Protein AF-A0A7Y3HB06-F1 (afdb_monomer)

pLDDT: mean 74.94, std 19.09, range [31.69, 97.38]

Sequence (204 aa):
MKLKALLIFSLGMFAASAAYAGHNSHTPGYRSGDSWAHEYAQTALRQVRQNYNRGCGYHGQRWTDSYQAHYRWALRVDWRTSQAEIEKRESDLRRCRSGTGHYSDRHHDDRNRSRGHRGHGRSQPLARFSSDELARWYAETALAQVGQSNRYGCRLSSSSGRWSRSWRSHYRWALGQSRRQLMSEIRRRERIIEDCSSYAYRGY

Foldseek 3Di:
DDDDDDDDDDDDDPPPPPPPPPPPPPPVPPDPVLQLLLLLLLLQLVLLVLCVQLVLPDDDLSSDNASVSSSVVPVVDDSVVSVVSSVVSVVSSVVSDRPPPDDDDDDDDDPDDDDDDPPPPPSDGPVPDDLQRLLLSLLVLLLVLLVLCVVLVLPPDCVVVSSPNDSVSSSVVSSPDDPVVSVVSSVVSSVSSVVSSVVSVVPD

Mean predicted aligned error: 15.77 Å

Structure (mmCIF, N/CA/C/O backbone):
data_AF-A0A7Y3HB06-F1
#
_entry.id   AF-A0A7Y3HB06-F1
#
loop_
_atom_site.group_PDB
_atom_site.id
_atom_site.type_symbol
_atom_site.label_atom_id
_atom_site.label_alt_id
_atom_site.label_comp_id
_atom_site.label_asym_id
_atom_site.label_entity_id
_atom_site.label_seq_id
_atom_site.pdbx_PDB_ins_code
_atom_site.Cartn_x
_atom_site.Cartn_y
_atom_site.Cartn_z
_atom_site.occupancy
_atom_site.B_iso_or_equiv
_atom_site.auth_seq_id
_atom_site.auth_comp_id
_atom_site.auth_asym_id
_atom_site.auth_atom_id
_atom_site.pdbx_PDB_model_num
ATOM 1 N N . MET A 1 1 ? 43.782 -13.566 -82.297 1.00 52.06 1 MET A N 1
ATOM 2 C CA . MET A 1 1 ? 44.349 -12.980 -81.062 1.00 52.06 1 MET A CA 1
ATOM 3 C C . MET A 1 1 ? 44.243 -11.461 -81.121 1.00 52.06 1 MET A C 1
ATOM 5 O O . MET A 1 1 ? 44.899 -10.878 -81.971 1.00 52.06 1 MET A O 1
ATOM 9 N N . LYS A 1 2 ? 43.410 -10.849 -80.267 1.00 47.53 2 LYS A N 1
ATOM 10 C CA . LYS A 1 2 ? 43.515 -9.464 -79.756 1.00 47.53 2 LYS A CA 1
ATOM 11 C C . LYS A 1 2 ? 42.463 -9.294 -78.645 1.00 47.53 2 LYS A C 1
ATOM 13 O O . LYS A 1 2 ? 41.277 -9.192 -78.927 1.00 47.53 2 LYS A O 1
ATOM 18 N N . LEU A 1 3 ? 42.921 -9.343 -77.391 1.00 49.12 3 LEU A N 1
ATOM 19 C CA . LEU A 1 3 ? 42.196 -8.867 -76.207 1.00 49.12 3 LEU A CA 1
ATOM 20 C C . LEU A 1 3 ? 42.139 -7.329 -76.216 1.00 49.12 3 LEU A C 1
ATOM 22 O O . LEU A 1 3 ? 43.130 -6.710 -76.603 1.00 49.12 3 LEU A O 1
ATOM 26 N N . LYS A 1 4 ? 41.028 -6.760 -75.721 1.00 58.06 4 LYS A N 1
ATOM 27 C CA . LYS A 1 4 ? 40.858 -5.462 -75.014 1.00 58.06 4 LYS A CA 1
ATOM 28 C C . LYS A 1 4 ? 39.365 -5.368 -74.625 1.00 58.06 4 LYS A C 1
ATOM 30 O O . LYS A 1 4 ? 38.525 -5.348 -75.510 1.00 58.06 4 LYS A O 1
ATOM 35 N N . ALA A 1 5 ? 38.964 -5.673 -73.390 1.00 52.72 5 ALA A N 1
ATOM 36 C CA . ALA A 1 5 ? 39.018 -4.863 -72.162 1.00 52.72 5 A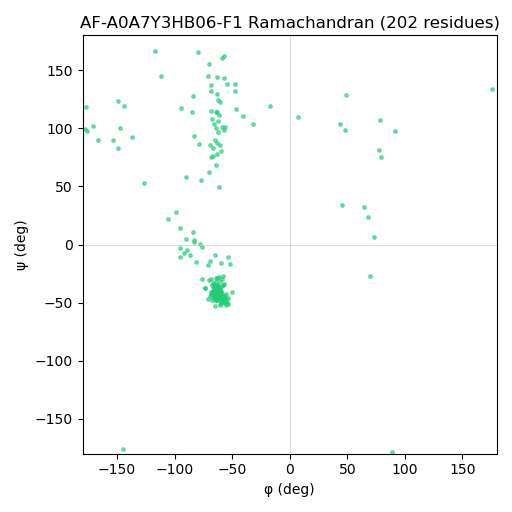LA A CA 1
ATOM 37 C C . ALA A 1 5 ? 37.904 -3.791 -72.058 1.00 52.72 5 ALA A C 1
ATOM 39 O O . ALA A 1 5 ? 37.971 -2.773 -72.732 1.00 52.72 5 ALA A O 1
ATOM 40 N N . LEU A 1 6 ? 36.946 -4.088 -71.159 1.00 55.50 6 LEU A N 1
ATOM 41 C CA . LEU A 1 6 ? 36.212 -3.240 -70.193 1.00 55.50 6 LEU A CA 1
ATOM 42 C C . LEU A 1 6 ? 35.561 -1.909 -70.617 1.00 55.50 6 LEU A C 1
ATOM 44 O O . LEU A 1 6 ? 36.250 -1.004 -71.063 1.00 55.50 6 LEU A O 1
ATOM 48 N N . LEU A 1 7 ? 34.267 -1.767 -70.268 1.00 52.16 7 LEU A N 1
ATOM 49 C CA . LEU A 1 7 ? 33.622 -0.623 -69.572 1.00 52.16 7 LEU A CA 1
ATOM 50 C C . LEU A 1 7 ? 32.135 -0.987 -69.320 1.00 52.16 7 LEU A C 1
ATOM 52 O O . LEU A 1 7 ? 31.366 -1.140 -70.260 1.00 52.16 7 LEU A O 1
ATOM 56 N N . ILE A 1 8 ? 31.763 -1.461 -68.125 1.00 55.31 8 ILE A N 1
ATOM 57 C CA . ILE A 1 8 ? 31.079 -0.708 -67.047 1.00 55.31 8 ILE A CA 1
ATOM 58 C C . ILE A 1 8 ? 29.939 0.187 -67.558 1.00 55.31 8 ILE A C 1
ATOM 60 O O . ILE A 1 8 ? 30.208 1.292 -68.003 1.00 55.31 8 ILE A O 1
ATOM 64 N N . PHE A 1 9 ? 28.685 -0.235 -67.361 1.00 51.38 9 PHE A N 1
ATOM 65 C CA . PHE A 1 9 ? 27.579 0.670 -67.022 1.00 51.38 9 PHE A CA 1
ATOM 66 C C . PHE A 1 9 ? 26.576 -0.051 -66.106 1.00 51.38 9 PHE A C 1
ATOM 68 O O . PHE A 1 9 ? 25.780 -0.882 -66.526 1.00 51.38 9 PHE A O 1
ATOM 75 N N . SER A 1 10 ? 26.718 0.259 -64.819 1.00 56.25 10 SER A N 1
ATOM 76 C CA . SER A 1 10 ? 25.641 0.630 -63.900 1.00 56.25 10 SER A CA 1
ATOM 77 C C . SER A 1 10 ? 24.383 -0.244 -63.872 1.00 56.25 10 SER A C 1
ATOM 79 O O . SER A 1 10 ? 23.429 -0.036 -64.616 1.00 56.25 10 SER A O 1
ATOM 81 N N . LEU A 1 11 ? 24.348 -1.135 -62.878 1.00 58.28 11 LEU A N 1
ATOM 82 C CA . LEU A 1 11 ? 23.124 -1.639 -62.261 1.00 58.28 11 LEU A CA 1
ATOM 83 C C . LEU A 1 11 ? 22.179 -0.469 -61.942 1.00 58.28 11 LEU A C 1
ATOM 85 O O . LEU A 1 11 ? 22.501 0.397 -61.127 1.00 58.28 11 LEU A O 1
ATOM 89 N N . GLY A 1 12 ? 21.011 -0.457 -62.582 1.00 46.56 12 GLY A N 1
ATOM 90 C CA . GLY A 1 12 ? 19.903 0.408 -62.203 1.00 46.56 12 GLY A CA 1
ATOM 91 C C . GLY A 1 12 ? 19.453 0.077 -60.782 1.00 46.56 12 GLY A C 1
ATOM 92 O O . GLY A 1 12 ? 18.908 -0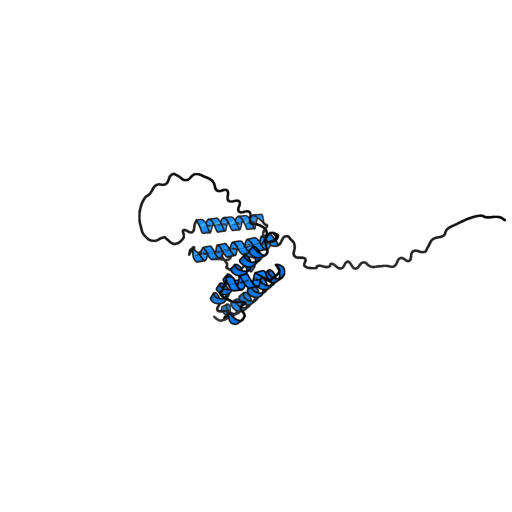.995 -60.525 1.00 46.56 12 GLY A O 1
ATOM 93 N N . MET A 1 13 ? 19.699 1.004 -59.856 1.00 58.81 13 MET A N 1
ATOM 94 C CA . MET A 1 13 ? 19.063 1.026 -58.544 1.00 58.81 13 MET A CA 1
ATOM 95 C C . MET A 1 13 ? 17.554 1.194 -58.738 1.00 58.81 13 MET A C 1
ATOM 97 O O . MET A 1 13 ? 17.070 2.284 -59.039 1.00 58.81 13 MET A O 1
ATOM 101 N N . PHE A 1 14 ? 16.799 0.120 -58.522 1.00 56.50 14 PHE A N 1
ATOM 102 C CA . PHE A 1 14 ? 15.392 0.239 -58.170 1.00 56.50 14 PHE A CA 1
ATOM 103 C C . PHE A 1 14 ? 15.317 0.899 -56.790 1.00 56.50 14 PHE A C 1
ATOM 105 O O . PHE A 1 14 ? 15.579 0.266 -55.768 1.00 56.50 14 PHE A O 1
ATOM 112 N N . ALA A 1 15 ? 14.974 2.186 -56.755 1.00 57.41 15 ALA A N 1
ATOM 113 C CA . ALA A 1 15 ? 14.532 2.845 -55.538 1.00 57.41 15 ALA A CA 1
ATOM 114 C C . ALA A 1 15 ? 13.149 2.285 -55.171 1.00 57.41 15 ALA A C 1
ATOM 116 O O . ALA A 1 15 ? 12.116 2.828 -55.554 1.00 57.41 15 ALA A O 1
ATOM 117 N N . ALA A 1 16 ? 13.125 1.162 -54.454 1.00 54.94 16 ALA A N 1
ATOM 118 C CA . ALA A 1 16 ? 11.929 0.737 -53.750 1.00 54.94 16 ALA A CA 1
ATOM 119 C C . ALA A 1 16 ? 11.674 1.743 -52.623 1.00 54.94 16 ALA A C 1
ATOM 121 O O . ALA A 1 16 ? 12.409 1.810 -51.636 1.00 54.94 16 ALA A O 1
ATOM 122 N N . SER A 1 17 ? 10.638 2.557 -52.801 1.00 54.28 17 SER A N 1
ATOM 123 C CA . SER A 1 17 ? 10.081 3.431 -51.780 1.00 54.28 17 SER A CA 1
ATOM 124 C C . SER A 1 17 ? 9.531 2.590 -50.627 1.00 54.28 17 SER A C 1
ATOM 126 O O . SER A 1 17 ? 8.353 2.248 -50.595 1.00 54.28 17 SER A O 1
ATOM 128 N N . ALA A 1 18 ? 10.374 2.259 -49.654 1.00 54.88 18 ALA A N 1
ATOM 129 C CA . ALA A 1 18 ? 9.898 1.886 -48.334 1.00 54.88 18 ALA A CA 1
ATOM 130 C C . ALA A 1 18 ? 9.657 3.184 -47.561 1.00 54.88 18 ALA A C 1
ATOM 132 O O . ALA A 1 18 ? 10.568 3.751 -46.957 1.00 54.88 18 ALA A O 1
ATOM 133 N N . ALA A 1 19 ? 8.418 3.674 -47.603 1.00 52.44 19 ALA A N 1
ATOM 134 C CA . ALA A 1 19 ? 7.931 4.573 -46.574 1.00 52.44 19 ALA A CA 1
ATOM 135 C C . ALA A 1 19 ? 8.101 3.843 -45.235 1.00 52.44 19 ALA A C 1
ATOM 137 O O . ALA A 1 19 ? 7.327 2.945 -44.900 1.00 52.44 19 ALA A O 1
ATOM 138 N N . TYR A 1 20 ? 9.150 4.187 -44.489 1.00 51.75 20 TYR A N 1
ATOM 139 C CA . TYR A 1 20 ? 9.256 3.825 -43.086 1.00 51.75 20 TYR A CA 1
ATOM 140 C C . TYR A 1 20 ? 8.125 4.568 -42.376 1.00 51.75 20 TYR A C 1
ATOM 142 O O . TYR A 1 20 ? 8.267 5.712 -41.946 1.00 51.75 20 TYR A O 1
ATOM 150 N N . ALA A 1 21 ? 6.964 3.920 -42.290 1.00 51.91 21 ALA A N 1
ATOM 151 C CA . ALA A 1 21 ? 5.999 4.213 -41.257 1.00 51.91 21 ALA A CA 1
ATOM 152 C C . ALA A 1 21 ? 6.743 4.012 -39.936 1.00 51.91 21 ALA A C 1
ATOM 154 O O . ALA A 1 21 ? 6.956 2.886 -39.481 1.00 51.91 21 ALA A O 1
ATOM 155 N N . GLY A 1 22 ? 7.215 5.119 -39.363 1.00 42.31 22 GLY A N 1
ATOM 156 C CA . GLY A 1 22 ? 7.675 5.183 -37.991 1.00 42.31 22 GLY A CA 1
ATOM 157 C C . GLY A 1 22 ? 6.499 4.818 -37.104 1.00 42.31 22 GLY A C 1
ATOM 158 O O . GLY A 1 22 ? 5.752 5.681 -36.649 1.00 42.31 22 GLY A O 1
ATOM 159 N N . HIS A 1 23 ? 6.306 3.520 -36.890 1.00 42.72 23 HIS A N 1
ATOM 160 C CA . HIS A 1 23 ? 5.491 3.025 -35.807 1.00 42.72 23 HIS A CA 1
ATOM 161 C C . HIS A 1 23 ? 6.126 3.567 -34.532 1.00 42.72 23 HIS A C 1
ATOM 163 O O . HIS A 1 23 ? 7.134 3.057 -34.049 1.00 42.72 23 HIS A O 1
ATOM 169 N N . ASN A 1 24 ? 5.522 4.626 -33.993 1.00 46.28 24 ASN A N 1
ATOM 170 C CA . ASN A 1 24 ? 5.612 4.965 -32.587 1.00 46.28 24 ASN A CA 1
ATOM 171 C C . ASN A 1 24 ? 5.041 3.771 -31.820 1.00 46.28 24 ASN A C 1
ATOM 173 O O . ASN A 1 24 ? 3.883 3.759 -31.405 1.00 46.28 24 ASN A O 1
ATOM 177 N N . SER A 1 25 ? 5.857 2.737 -31.646 1.00 45.75 25 SER A N 1
ATOM 178 C CA . SER A 1 25 ? 5.656 1.708 -30.649 1.00 45.75 25 SER A CA 1
ATOM 179 C C . SER A 1 25 ? 5.838 2.368 -29.286 1.00 45.75 25 SER A C 1
ATOM 181 O O . SER A 1 25 ? 6.849 2.199 -28.610 1.00 45.75 25 SER A O 1
ATOM 183 N N . HIS A 1 26 ? 4.817 3.122 -28.870 1.00 42.28 26 HIS A N 1
ATOM 184 C CA . HIS A 1 26 ? 4.470 3.314 -27.472 1.00 42.28 26 HIS A CA 1
ATOM 185 C C . HIS A 1 26 ? 4.052 1.947 -26.920 1.00 42.28 26 HIS A C 1
ATOM 187 O O . HIS A 1 26 ? 2.898 1.692 -26.591 1.00 42.28 26 HIS A O 1
ATOM 193 N N . THR A 1 27 ? 5.005 1.025 -26.815 1.00 45.88 27 THR A N 1
ATOM 194 C CA . THR A 1 27 ? 4.929 0.030 -25.758 1.00 45.88 27 THR A CA 1
ATOM 195 C C . THR A 1 27 ? 5.004 0.827 -24.457 1.00 45.88 27 THR A C 1
ATOM 197 O O . THR A 1 27 ? 5.978 1.571 -24.296 1.00 45.88 27 THR A O 1
ATOM 200 N N . PRO A 1 28 ? 4.042 0.722 -23.522 1.00 48.06 28 PRO A N 1
ATOM 201 C CA . PRO A 1 28 ? 4.205 1.250 -22.176 1.00 48.06 28 PRO A CA 1
ATOM 202 C C . PRO A 1 28 ? 5.267 0.394 -21.476 1.00 48.06 28 PRO A C 1
ATOM 204 O O . PRO A 1 28 ? 4.979 -0.503 -20.684 1.00 48.06 28 PRO A O 1
ATOM 207 N N . GLY A 1 29 ? 6.528 0.615 -21.841 1.00 41.91 29 GLY A N 1
ATOM 208 C CA . GLY A 1 29 ? 7.663 0.153 -21.078 1.00 41.91 29 GLY A CA 1
ATOM 209 C C . GLY A 1 29 ? 7.576 0.872 -19.747 1.00 41.91 29 GLY A C 1
ATOM 210 O O . GLY A 1 29 ? 7.664 2.097 -19.707 1.00 41.91 29 GLY A O 1
ATOM 211 N N . TYR A 1 30 ? 7.340 0.118 -18.674 1.00 46.50 30 TYR A N 1
ATOM 212 C CA . TYR A 1 30 ? 7.528 0.583 -17.304 1.00 46.50 30 TYR A CA 1
ATOM 213 C C . TYR A 1 30 ? 8.822 1.403 -17.261 1.00 46.50 30 TYR A C 1
ATOM 215 O O . TYR A 1 30 ? 9.906 0.842 -17.449 1.00 46.50 30 TYR A O 1
ATOM 223 N N . ARG A 1 31 ? 8.721 2.726 -17.078 1.00 55.88 31 ARG A N 1
ATOM 224 C CA . ARG A 1 31 ? 9.904 3.565 -16.911 1.00 55.88 31 ARG A CA 1
ATOM 225 C C . ARG A 1 31 ? 10.594 3.033 -15.664 1.00 55.88 31 ARG A C 1
ATOM 227 O O . ARG A 1 31 ? 10.010 2.982 -14.587 1.00 55.88 31 ARG A O 1
ATOM 234 N N . SER A 1 32 ? 11.853 2.637 -15.795 1.00 55.94 32 SER A N 1
ATOM 235 C CA . SER A 1 32 ? 12.706 2.215 -14.677 1.00 55.94 32 SER A CA 1
ATOM 236 C C . SER A 1 32 ? 12.783 3.257 -13.542 1.00 55.94 32 SER A C 1
ATOM 238 O O . SER A 1 32 ? 13.233 2.935 -12.447 1.00 55.94 32 SER A O 1
ATOM 240 N N . GLY A 1 33 ? 12.279 4.475 -13.775 1.00 53.91 33 GLY A N 1
ATOM 241 C CA . GLY A 1 33 ? 12.043 5.523 -12.788 1.00 53.91 33 GLY A CA 1
ATOM 242 C C . GLY A 1 33 ? 10.819 5.353 -11.876 1.00 53.91 33 GLY A C 1
ATOM 243 O O . GLY A 1 33 ? 10.668 6.180 -10.993 1.00 53.91 33 GLY A O 1
ATOM 244 N N . ASP A 1 34 ? 9.976 4.323 -11.997 1.00 68.94 34 ASP A N 1
ATOM 245 C CA . ASP A 1 34 ? 8.772 4.200 -11.144 1.00 68.94 34 ASP A CA 1
ATOM 246 C C . ASP A 1 34 ? 9.032 3.502 -9.792 1.00 68.94 34 ASP A C 1
ATOM 248 O O . ASP A 1 34 ? 8.163 3.478 -8.913 1.00 68.94 34 ASP A O 1
ATOM 252 N N . SER A 1 35 ? 10.223 2.922 -9.581 1.00 77.25 35 SER A N 1
ATOM 253 C CA . SER A 1 35 ? 10.490 2.111 -8.382 1.00 77.25 35 SER A CA 1
ATOM 254 C C . SER A 1 35 ? 10.471 2.922 -7.086 1.00 77.25 35 SER A C 1
ATOM 256 O O . SER A 1 35 ? 10.037 2.408 -6.058 1.00 77.25 35 SER A O 1
ATOM 258 N N . TRP A 1 36 ? 10.928 4.177 -7.116 1.00 84.50 36 TRP A N 1
ATOM 259 C CA . TRP A 1 36 ? 10.970 5.019 -5.918 1.00 84.50 36 TRP A CA 1
ATOM 260 C C . TRP A 1 36 ? 9.583 5.551 -5.536 1.00 84.50 36 TRP A C 1
ATOM 262 O O . TRP A 1 36 ? 9.300 5.718 -4.354 1.00 84.50 36 TRP A O 1
ATOM 272 N N . ALA A 1 37 ? 8.684 5.757 -6.504 1.00 88.06 37 ALA A N 1
ATOM 273 C CA . ALA A 1 37 ? 7.303 6.138 -6.219 1.00 88.06 37 ALA A 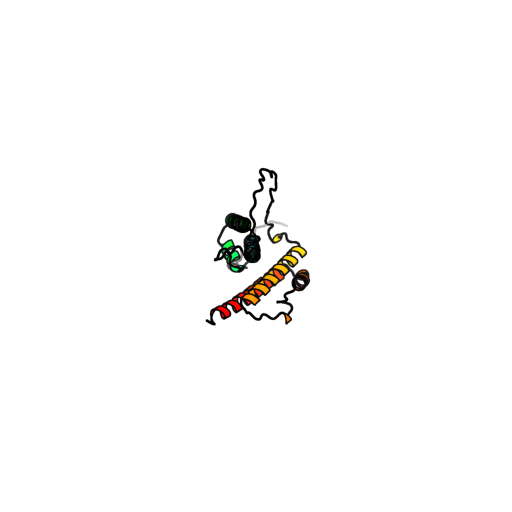CA 1
ATOM 274 C C . ALA A 1 37 ? 6.560 4.994 -5.518 1.00 88.06 37 ALA A C 1
ATOM 276 O O . ALA A 1 37 ? 5.825 5.210 -4.550 1.00 88.06 37 ALA A O 1
ATOM 277 N N . HIS A 1 38 ? 6.809 3.756 -5.958 1.00 80.81 38 HIS A N 1
ATOM 278 C CA . HIS A 1 38 ? 6.305 2.571 -5.271 1.00 80.81 38 HIS A CA 1
ATOM 279 C C . HIS A 1 38 ? 6.840 2.478 -3.837 1.00 80.81 38 HIS A C 1
ATOM 281 O O . HIS A 1 38 ? 6.074 2.194 -2.916 1.00 80.81 38 HIS A O 1
ATOM 287 N N . GLU A 1 39 ? 8.130 2.742 -3.646 1.00 80.62 39 GLU A N 1
ATOM 288 C CA . GLU A 1 39 ? 8.786 2.735 -2.339 1.00 80.62 39 GLU A CA 1
ATOM 289 C C . GLU A 1 39 ? 8.245 3.818 -1.396 1.00 80.62 39 GLU A C 1
ATOM 291 O O . GLU A 1 39 ? 7.954 3.531 -0.228 1.00 80.62 39 GLU A O 1
ATOM 296 N N . TYR A 1 40 ? 8.041 5.040 -1.898 1.00 91.06 40 TYR A N 1
ATOM 297 C CA . TYR A 1 40 ? 7.376 6.101 -1.147 1.00 91.06 40 TYR A CA 1
ATOM 298 C C . TYR A 1 40 ? 6.001 5.636 -0.677 1.00 91.06 40 TYR A C 1
ATOM 300 O O . TYR A 1 40 ? 5.709 5.679 0.517 1.00 91.06 40 TYR A O 1
ATOM 308 N N . ALA A 1 41 ? 5.178 5.127 -1.596 1.00 87.62 41 ALA A N 1
ATOM 309 C CA . ALA A 1 41 ? 3.811 4.740 -1.283 1.00 87.62 41 ALA A CA 1
ATOM 310 C C . ALA A 1 41 ? 3.738 3.624 -0.234 1.00 87.62 41 ALA A C 1
ATOM 312 O O . ALA A 1 41 ? 2.906 3.661 0.673 1.00 87.62 41 ALA A O 1
ATOM 313 N N . GLN A 1 42 ? 4.666 2.667 -0.289 1.00 79.75 42 GLN A N 1
ATOM 314 C CA . GLN A 1 42 ? 4.792 1.628 0.732 1.00 79.75 42 GLN A CA 1
ATOM 315 C C . GLN A 1 42 ? 5.197 2.207 2.089 1.00 79.75 42 GLN A C 1
ATOM 317 O O . GLN A 1 42 ? 4.628 1.841 3.120 1.00 79.75 42 GLN A O 1
ATOM 322 N N . THR A 1 43 ? 6.180 3.105 2.099 1.00 88.19 43 THR A N 1
ATOM 323 C CA . THR A 1 43 ? 6.670 3.747 3.322 1.00 88.19 43 THR A CA 1
ATOM 324 C C . THR A 1 43 ? 5.577 4.583 3.974 1.00 88.19 43 THR A C 1
ATOM 326 O O . THR A 1 43 ? 5.318 4.430 5.169 1.00 88.19 43 THR A O 1
ATOM 329 N N . ALA A 1 44 ? 4.855 5.368 3.175 1.00 95.00 44 ALA A N 1
ATOM 330 C CA . ALA A 1 44 ? 3.726 6.159 3.624 1.00 95.00 44 ALA A CA 1
ATOM 331 C C . ALA A 1 44 ? 2.646 5.278 4.270 1.00 95.00 44 ALA A C 1
ATOM 333 O O . ALA A 1 44 ? 2.209 5.596 5.377 1.00 95.00 44 ALA A O 1
ATOM 334 N N . LEU A 1 45 ? 2.292 4.132 3.671 1.00 86.50 45 LEU A N 1
ATOM 335 C CA . LEU A 1 45 ? 1.349 3.181 4.273 1.00 86.50 45 LEU A CA 1
ATOM 336 C C . LEU A 1 45 ? 1.838 2.586 5.595 1.00 86.50 45 LEU A C 1
ATOM 338 O O . LEU A 1 45 ? 1.047 2.464 6.531 1.00 86.50 45 LEU A O 1
ATOM 342 N N . ARG A 1 46 ? 3.120 2.209 5.705 1.00 83.88 46 ARG A N 1
ATOM 343 C CA . ARG A 1 46 ? 3.680 1.731 6.983 1.00 83.88 46 ARG A CA 1
ATOM 344 C C . ARG A 1 46 ? 3.549 2.805 8.062 1.00 83.88 46 ARG A C 1
ATOM 346 O O . ARG A 1 46 ? 3.133 2.500 9.176 1.00 83.88 46 ARG A O 1
ATOM 353 N N . GLN A 1 47 ? 3.829 4.057 7.715 1.00 93.75 47 GLN A N 1
ATOM 354 C CA . GLN A 1 47 ? 3.689 5.197 8.619 1.00 93.75 47 GLN A CA 1
ATOM 355 C C . GLN A 1 47 ? 2.222 5.471 8.991 1.00 93.75 47 GLN A C 1
ATOM 357 O O . GLN A 1 47 ? 1.936 5.754 10.151 1.00 93.75 47 GLN A O 1
ATOM 362 N N . VAL A 1 48 ? 1.267 5.293 8.069 1.00 90.38 48 VAL A N 1
ATOM 363 C CA . VAL A 1 48 ? -0.172 5.359 8.391 1.00 90.38 48 VAL A CA 1
ATOM 364 C C . VAL A 1 48 ? -0.577 4.281 9.398 1.00 90.38 48 VAL A C 1
ATOM 366 O O . VAL A 1 48 ? -1.298 4.573 10.350 1.00 90.38 48 VAL A O 1
ATOM 369 N N . ARG A 1 49 ? -0.068 3.049 9.265 1.00 81.56 49 ARG A N 1
ATOM 370 C CA . ARG A 1 49 ? -0.314 1.997 10.268 1.00 81.56 49 ARG A CA 1
ATOM 371 C C . ARG A 1 49 ? 0.268 2.363 11.630 1.00 81.56 49 ARG A C 1
ATOM 373 O O . ARG A 1 49 ? -0.399 2.153 12.633 1.00 81.56 49 ARG A O 1
ATOM 380 N N . GLN A 1 50 ? 1.476 2.928 11.677 1.00 85.00 50 GLN A N 1
ATOM 381 C CA . GLN A 1 50 ? 2.058 3.406 12.936 1.00 85.00 50 GLN A CA 1
ATOM 382 C C . GLN A 1 50 ? 1.202 4.505 13.574 1.00 85.00 50 GLN A C 1
ATOM 384 O O . GLN A 1 50 ? 0.955 4.447 14.774 1.00 85.00 50 GLN A O 1
ATOM 389 N N . ASN A 1 51 ? 0.710 5.454 12.773 1.00 89.25 51 ASN A N 1
ATOM 390 C CA . ASN A 1 51 ? -0.200 6.510 13.214 1.00 89.25 51 ASN A CA 1
ATOM 391 C C . ASN A 1 51 ? -1.461 5.930 13.881 1.00 89.25 51 ASN A C 1
ATOM 393 O O . ASN A 1 51 ? -1.807 6.349 14.983 1.00 89.25 51 ASN A O 1
ATOM 397 N N . TYR A 1 52 ? -2.092 4.920 13.271 1.00 81.69 52 TYR A N 1
ATOM 398 C CA . TYR A 1 52 ? -3.247 4.240 13.869 1.00 81.69 52 TYR A CA 1
ATOM 399 C C . TYR A 1 52 ? -2.883 3.434 15.120 1.00 81.69 52 TYR A C 1
ATOM 401 O O . TYR A 1 52 ? -3.532 3.584 16.148 1.00 81.69 52 TYR A O 1
ATOM 409 N N . ASN A 1 53 ? -1.825 2.621 15.062 1.00 77.75 53 ASN A N 1
ATOM 410 C CA . ASN A 1 53 ? -1.429 1.742 16.167 1.00 77.75 53 ASN A CA 1
ATOM 411 C C . ASN A 1 53 ? -1.010 2.517 17.422 1.00 77.75 53 ASN A C 1
ATOM 413 O O . ASN A 1 53 ? -1.192 2.031 18.532 1.00 77.75 53 ASN A O 1
ATOM 417 N N . ARG A 1 54 ? -0.423 3.705 17.250 1.00 84.31 54 ARG A N 1
ATOM 418 C CA . ARG A 1 54 ? -0.006 4.579 18.354 1.00 84.31 54 ARG A CA 1
ATOM 419 C C . ARG A 1 54 ? -1.103 5.546 18.803 1.00 84.31 54 ARG A C 1
ATOM 421 O O . ARG A 1 54 ? -0.877 6.274 19.763 1.00 84.31 54 ARG A O 1
ATOM 428 N N . GLY A 1 55 ? -2.252 5.575 18.120 1.00 83.62 55 GLY A N 1
ATOM 429 C CA . GLY A 1 55 ? -3.336 6.510 18.417 1.00 83.62 55 GLY A CA 1
ATOM 430 C C . GLY A 1 55 ? -2.956 7.976 18.184 1.00 83.62 55 GLY A C 1
ATOM 431 O O . GLY A 1 55 ? -3.436 8.845 18.900 1.00 83.62 55 GLY A O 1
ATOM 432 N N . CYS A 1 56 ? -2.092 8.271 17.206 1.00 88.94 56 CYS A N 1
ATOM 433 C CA . CYS A 1 56 ? -1.562 9.628 17.013 1.00 88.94 56 CYS A CA 1
ATOM 434 C C . CYS A 1 56 ? -2.594 10.633 16.475 1.00 88.94 56 CYS A C 1
ATOM 436 O O . CYS A 1 56 ? -2.360 11.837 16.534 1.00 88.94 56 CYS A O 1
ATOM 438 N N . GLY A 1 57 ? -3.709 10.160 15.907 1.00 88.44 57 GLY A N 1
ATOM 439 C CA . GLY A 1 57 ? -4.797 11.013 15.416 1.00 88.44 57 GLY A CA 1
ATOM 440 C C . GLY A 1 57 ? -4.504 11.782 14.120 1.00 88.44 57 GLY A C 1
ATOM 441 O O . GLY A 1 57 ? -5.332 12.594 13.698 1.00 88.44 57 GLY A O 1
ATOM 442 N N . TYR A 1 58 ? -3.372 11.541 13.446 1.00 93.25 58 TYR A N 1
ATOM 443 C CA . TYR A 1 58 ? -3.093 12.192 12.167 1.00 93.25 58 TYR A CA 1
ATOM 444 C C . TYR A 1 58 ? -4.043 11.687 11.072 1.00 93.25 58 TYR A C 1
ATOM 446 O O . TYR A 1 58 ? -4.310 10.490 10.956 1.00 93.25 58 TYR A O 1
ATOM 454 N N . HIS A 1 59 ? -4.551 12.608 10.256 1.00 90.75 59 HIS A N 1
ATOM 455 C CA . HIS A 1 59 ? -5.570 12.347 9.239 1.00 90.75 59 HIS A CA 1
ATOM 456 C C . HIS A 1 59 ? -5.349 13.219 7.987 1.00 90.75 59 HIS A C 1
ATOM 458 O O . HIS A 1 59 ? -4.346 13.927 7.868 1.00 90.75 59 HIS A O 1
ATOM 464 N N . GLY A 1 60 ? -6.265 13.136 7.018 1.00 91.50 60 GLY A N 1
ATOM 465 C CA . GLY A 1 60 ? -6.207 13.872 5.750 1.00 91.50 60 GLY A CA 1
ATOM 466 C C . GLY A 1 60 ? -5.444 13.142 4.641 1.00 91.50 60 GLY A C 1
ATOM 467 O O . GLY A 1 60 ? -4.960 12.026 4.827 1.00 91.50 60 GLY A O 1
ATOM 468 N N . GLN A 1 61 ? -5.324 13.779 3.468 1.00 90.56 61 GLN A N 1
ATOM 469 C CA . GLN A 1 61 ? -4.739 13.162 2.264 1.00 90.56 61 GLN A CA 1
ATOM 470 C C . GLN A 1 61 ? -3.309 12.660 2.493 1.00 90.56 61 GLN A C 1
ATOM 472 O O . GLN A 1 61 ? -2.926 11.615 1.979 1.00 90.56 61 GLN A O 1
ATOM 477 N N . ARG A 1 62 ? -2.546 13.364 3.332 1.00 94.81 62 ARG A N 1
ATOM 478 C CA . ARG A 1 62 ? -1.213 12.949 3.760 1.00 94.81 62 ARG A CA 1
ATOM 479 C C . ARG A 1 62 ? -1.251 11.612 4.505 1.00 94.81 62 ARG A C 1
ATOM 481 O O . ARG A 1 62 ? -0.398 10.774 4.271 1.00 94.81 62 ARG A O 1
ATOM 488 N N . TRP A 1 63 ? -2.231 11.356 5.368 1.00 95.44 63 TRP A N 1
ATOM 489 C CA . TRP A 1 63 ? -2.313 10.149 6.209 1.00 95.44 63 TRP A CA 1
ATOM 490 C C . TRP A 1 63 ? -3.360 9.129 5.738 1.00 95.44 63 TRP A C 1
ATOM 492 O O . TRP A 1 63 ? -3.792 8.287 6.519 1.00 95.44 63 TRP A O 1
ATOM 502 N N . THR A 1 64 ? -3.743 9.172 4.459 1.00 89.19 64 THR A N 1
ATOM 503 C CA . THR A 1 64 ? -4.659 8.189 3.856 1.00 89.19 64 THR A CA 1
ATOM 504 C C . THR A 1 64 ? -4.071 6.775 3.854 1.00 89.19 64 THR A C 1
ATOM 506 O O . THR A 1 64 ? -2.876 6.593 3.629 1.00 89.19 64 THR A O 1
ATOM 509 N N . ASP A 1 65 ? -4.896 5.747 4.041 1.00 81.12 65 ASP A N 1
ATOM 510 C CA . ASP A 1 65 ? -4.491 4.342 3.910 1.00 81.12 65 ASP A CA 1
ATOM 511 C C . ASP A 1 65 ? -4.530 3.825 2.457 1.00 81.12 65 ASP A C 1
ATOM 513 O O . ASP A 1 65 ? -4.352 2.632 2.213 1.00 81.12 65 ASP A O 1
ATOM 517 N N . SER A 1 66 ? -4.696 4.721 1.477 1.00 81.81 66 SER A N 1
ATOM 518 C CA . SER A 1 66 ? -4.661 4.394 0.051 1.00 81.81 66 SER A CA 1
ATOM 519 C C . SER A 1 66 ? -3.237 4.381 -0.510 1.00 81.81 66 SER A C 1
ATOM 521 O O . SER A 1 66 ? -2.584 5.419 -0.640 1.00 81.81 66 SER A O 1
ATOM 523 N N . TYR A 1 67 ? -2.774 3.198 -0.928 1.00 82.25 67 TYR A N 1
ATOM 524 C CA . TYR A 1 67 ? -1.518 3.040 -1.667 1.00 82.25 67 TYR A CA 1
ATOM 525 C C . TYR A 1 67 ? -1.478 3.920 -2.918 1.00 82.25 67 TYR A C 1
ATOM 527 O O . TYR A 1 67 ? -0.523 4.662 -3.146 1.00 82.25 67 TYR A O 1
ATOM 535 N N . GLN A 1 68 ? -2.544 3.845 -3.719 1.00 78.62 68 GLN A N 1
ATOM 536 C CA . GLN A 1 68 ? -2.645 4.515 -5.008 1.00 78.62 68 GLN A CA 1
ATOM 537 C C . GLN A 1 68 ? -2.604 6.037 -4.853 1.00 78.62 68 GLN A C 1
ATOM 539 O O . GLN A 1 68 ? -2.027 6.716 -5.703 1.00 78.62 68 GLN A O 1
ATOM 544 N N . ALA A 1 69 ? -3.174 6.581 -3.772 1.00 81.25 69 ALA A N 1
ATOM 545 C CA . ALA A 1 69 ? -3.088 8.006 -3.469 1.00 81.25 69 ALA A CA 1
ATOM 546 C C . ALA A 1 69 ? -1.634 8.438 -3.227 1.00 81.25 69 ALA A C 1
ATOM 548 O O . ALA A 1 69 ? -1.174 9.398 -3.848 1.00 81.25 69 ALA A O 1
ATOM 549 N N . HIS A 1 70 ? -0.890 7.689 -2.407 1.00 93.00 70 HIS A N 1
ATOM 550 C CA . HIS A 1 70 ? 0.532 7.956 -2.166 1.00 93.00 70 HIS A CA 1
ATOM 551 C C . HIS A 1 70 ? 1.378 7.773 -3.422 1.00 93.00 70 HIS A C 1
ATOM 553 O O . H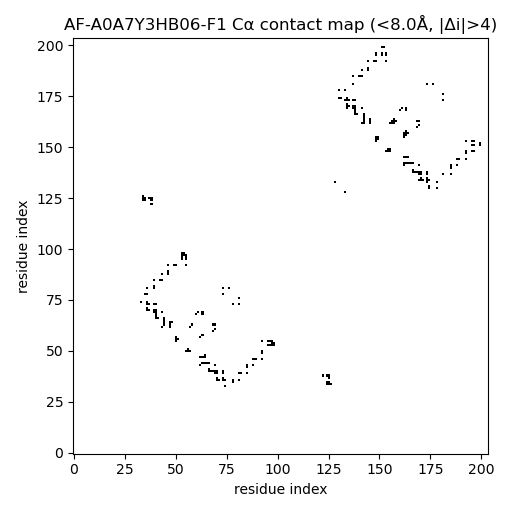IS A 1 70 ? 2.249 8.588 -3.704 1.00 93.00 70 HIS A O 1
ATOM 559 N N . TYR A 1 71 ? 1.100 6.734 -4.207 1.00 85.56 71 TYR A N 1
ATOM 560 C CA . TYR A 1 71 ? 1.818 6.452 -5.445 1.00 85.56 71 TYR A CA 1
ATOM 561 C C . TYR A 1 71 ? 1.596 7.552 -6.490 1.00 85.56 71 TYR A C 1
ATOM 563 O O . TYR A 1 71 ? 2.556 8.088 -7.038 1.00 85.56 71 TYR A O 1
ATOM 571 N N . ARG A 1 72 ? 0.341 7.971 -6.714 1.00 86.12 72 ARG A N 1
ATOM 572 C CA . ARG A 1 72 ? 0.011 9.100 -7.603 1.00 86.12 72 ARG A CA 1
ATOM 573 C C . ARG A 1 72 ? 0.583 10.419 -7.097 1.00 86.12 72 ARG A C 1
ATOM 575 O O . ARG A 1 72 ? 0.946 11.268 -7.902 1.00 86.12 72 ARG A O 1
ATOM 582 N N . TRP A 1 73 ? 0.635 10.631 -5.782 1.00 94.81 73 TRP A N 1
ATOM 583 C CA . TRP A 1 73 ? 1.325 11.790 -5.222 1.00 94.81 73 TRP A CA 1
ATOM 584 C C . TRP A 1 73 ? 2.818 11.741 -5.537 1.00 94.81 73 TRP A C 1
ATOM 586 O O . TRP A 1 73 ? 3.336 12.719 -6.066 1.00 94.81 73 TRP A O 1
ATOM 596 N N . ALA A 1 74 ? 3.464 10.594 -5.321 1.00 94.62 74 ALA A N 1
ATOM 597 C CA . ALA A 1 74 ? 4.882 10.427 -5.594 1.00 94.62 74 ALA A CA 1
ATOM 598 C C . ALA A 1 74 ? 5.203 10.706 -7.060 1.00 94.62 74 ALA A C 1
ATOM 600 O O . ALA A 1 74 ? 6.070 11.519 -7.320 1.00 94.62 74 ALA A O 1
ATOM 601 N N . LEU A 1 75 ? 4.444 10.154 -8.010 1.00 88.31 75 LEU A N 1
ATOM 602 C CA . LEU A 1 75 ? 4.656 10.395 -9.445 1.00 88.31 75 LEU A CA 1
ATOM 603 C C . LEU A 1 75 ? 4.548 11.871 -9.879 1.00 88.31 75 LEU A C 1
ATOM 605 O O . LEU A 1 75 ? 4.967 12.203 -10.985 1.00 88.31 75 LEU A O 1
ATOM 609 N N . ARG A 1 76 ? 3.970 12.751 -9.050 1.00 92.88 76 ARG A N 1
ATOM 610 C CA . ARG A 1 76 ? 3.832 14.192 -9.331 1.00 92.88 76 ARG A CA 1
ATOM 611 C C . ARG A 1 76 ? 4.944 15.042 -8.726 1.00 92.88 76 ARG A C 1
ATOM 613 O O . ARG A 1 76 ? 5.015 16.229 -9.028 1.00 92.88 76 ARG A O 1
ATOM 620 N N . VAL A 1 77 ? 5.773 14.467 -7.863 1.00 92.25 77 VAL A N 1
ATOM 621 C CA . VAL A 1 77 ? 6.896 15.155 -7.223 1.00 92.25 77 VAL A CA 1
ATOM 622 C C . VAL A 1 77 ? 8.208 14.510 -7.648 1.00 92.25 77 VAL A C 1
ATOM 624 O O . VAL A 1 77 ? 8.219 13.432 -8.230 1.00 92.25 77 VAL A O 1
ATOM 627 N N . ASP A 1 78 ? 9.340 15.153 -7.385 1.00 91.44 78 ASP A N 1
ATOM 628 C CA . ASP A 1 78 ? 10.633 14.501 -7.568 1.00 91.44 78 ASP A CA 1
ATOM 629 C C . ASP A 1 78 ? 10.971 13.570 -6.385 1.00 91.44 78 ASP A C 1
ATOM 631 O O . ASP A 1 78 ? 10.383 13.630 -5.297 1.00 91.44 78 ASP A O 1
ATOM 635 N N . TRP A 1 79 ? 11.975 12.714 -6.588 1.00 88.56 79 TRP A N 1
ATOM 636 C CA . TRP A 1 79 ? 12.442 11.774 -5.571 1.00 88.56 79 TRP A CA 1
ATOM 637 C C . TRP A 1 79 ? 12.830 12.461 -4.252 1.00 88.56 79 TRP A C 1
ATOM 639 O O . TRP A 1 79 ? 12.452 11.964 -3.189 1.00 88.56 79 TRP A O 1
ATOM 649 N N . ARG A 1 80 ? 13.531 13.604 -4.284 1.00 89.69 80 ARG A N 1
ATOM 650 C CA . ARG A 1 80 ? 13.981 14.300 -3.065 1.00 89.69 80 ARG A CA 1
ATOM 651 C C . ARG A 1 80 ? 12.785 14.811 -2.272 1.00 89.69 80 ARG A C 1
ATOM 653 O O . ARG A 1 80 ? 12.749 14.634 -1.057 1.00 89.69 80 ARG A O 1
ATOM 660 N N . THR A 1 81 ? 11.784 15.357 -2.958 1.00 93.50 81 THR A N 1
ATOM 661 C CA . THR A 1 81 ? 10.522 15.787 -2.345 1.00 93.50 81 THR A CA 1
ATOM 662 C C . THR A 1 81 ? 9.800 14.617 -1.667 1.00 93.50 81 THR A C 1
ATOM 664 O O . THR A 1 81 ? 9.324 14.755 -0.539 1.00 93.50 81 THR A O 1
ATOM 667 N N . SER A 1 82 ? 9.784 13.433 -2.290 1.00 92.56 82 SER A N 1
ATOM 668 C CA . SER A 1 82 ? 9.205 12.232 -1.668 1.00 92.56 82 SER A CA 1
ATOM 669 C C . SER A 1 82 ? 9.956 11.772 -0.410 1.00 92.56 82 SER A C 1
ATOM 671 O O . SER A 1 82 ? 9.324 11.382 0.573 1.00 92.56 82 SER A O 1
ATOM 673 N N . GLN A 1 83 ? 11.293 11.861 -0.398 1.00 90.56 83 GLN A N 1
ATOM 674 C CA . GLN A 1 83 ? 12.097 11.508 0.777 1.00 90.56 83 GLN A CA 1
ATOM 675 C C . GLN A 1 83 ? 11.894 12.509 1.917 1.00 90.56 83 GLN A C 1
ATOM 677 O O . GLN A 1 83 ? 11.656 12.100 3.052 1.00 90.56 83 GLN A O 1
ATOM 682 N N . ALA A 1 84 ? 11.890 13.811 1.615 1.00 92.94 84 ALA A N 1
ATOM 683 C CA . ALA A 1 84 ? 11.609 14.848 2.605 1.00 92.94 84 ALA A CA 1
ATOM 684 C C . ALA A 1 84 ? 10.225 14.657 3.249 1.00 92.94 84 ALA A C 1
ATOM 686 O O . ALA A 1 84 ? 10.039 14.902 4.441 1.00 92.94 84 ALA A O 1
ATOM 687 N N . GLU A 1 85 ? 9.242 14.180 2.484 1.00 97.38 85 GLU A N 1
ATOM 688 C CA . GLU A 1 85 ? 7.928 13.840 3.022 1.00 97.38 85 GLU A CA 1
ATOM 689 C C . GLU A 1 85 ? 7.973 12.621 3.959 1.00 97.38 85 GLU A C 1
ATOM 691 O O . GLU A 1 85 ? 7.381 12.671 5.037 1.00 97.38 85 GLU A O 1
ATOM 696 N N . ILE A 1 86 ? 8.717 11.560 3.621 1.00 95.81 86 ILE A N 1
ATOM 697 C CA . ILE A 1 86 ? 8.940 10.415 4.527 1.00 95.81 86 ILE A CA 1
ATOM 698 C C . ILE A 1 86 ? 9.544 10.883 5.857 1.00 95.81 86 ILE A C 1
ATOM 700 O O . ILE A 1 86 ? 9.065 10.481 6.920 1.00 95.81 86 ILE A O 1
ATOM 704 N N . GLU A 1 87 ? 10.554 11.754 5.814 1.00 94.81 87 GLU A N 1
ATOM 705 C CA . GLU A 1 87 ? 11.220 12.297 7.004 1.00 94.81 87 GLU A CA 1
ATOM 706 C C . GLU A 1 87 ? 10.272 13.139 7.864 1.00 94.81 87 GLU A C 1
ATOM 708 O O . GLU A 1 87 ? 10.251 12.998 9.092 1.00 94.81 87 GLU A O 1
ATOM 713 N N . LYS A 1 88 ? 9.435 13.979 7.238 1.00 97.31 88 LYS A N 1
ATOM 714 C CA . LYS A 1 88 ? 8.405 14.753 7.948 1.00 97.31 88 LYS A CA 1
ATOM 715 C C . LYS A 1 88 ? 7.412 13.834 8.652 1.00 97.31 88 LYS A C 1
ATOM 717 O O . LYS A 1 88 ? 7.089 14.061 9.814 1.00 97.31 88 LYS A O 1
ATOM 722 N N . ARG A 1 89 ? 6.945 12.781 7.978 1.00 97.06 89 ARG A N 1
ATOM 723 C CA . ARG A 1 89 ? 6.016 11.796 8.561 1.00 97.06 89 ARG A CA 1
ATOM 724 C C . ARG A 1 89 ? 6.651 11.038 9.718 1.00 97.06 89 ARG A C 1
ATOM 726 O O . ARG A 1 89 ? 6.007 10.818 10.736 1.00 97.06 89 ARG A O 1
ATOM 733 N N . GLU A 1 90 ? 7.924 10.687 9.591 1.00 94.06 90 GLU A N 1
ATOM 734 C CA . GLU A 1 90 ? 8.677 10.048 10.667 1.00 94.06 90 GLU A CA 1
ATOM 735 C C . GLU A 1 90 ? 8.848 10.989 11.866 1.00 94.06 90 GLU A C 1
ATOM 737 O O . GLU A 1 90 ? 8.740 10.576 13.018 1.00 94.06 90 GLU A O 1
ATOM 742 N N . SER A 1 91 ? 9.086 12.279 11.616 1.00 93.81 91 SER A N 1
ATOM 743 C CA . SER A 1 91 ? 9.118 13.309 12.659 1.00 93.81 91 SER A CA 1
ATOM 744 C C . SER A 1 91 ? 7.773 13.440 13.381 1.00 93.81 91 SER A C 1
ATOM 746 O O . SER A 1 91 ? 7.739 13.502 14.608 1.00 93.81 91 SER A O 1
ATOM 748 N N . ASP A 1 92 ? 6.657 13.418 12.650 1.00 94.12 92 ASP A N 1
ATOM 749 C CA . ASP A 1 92 ? 5.309 13.406 13.233 1.00 94.12 92 ASP A CA 1
ATOM 750 C C . ASP A 1 92 ? 5.105 12.176 14.126 1.00 94.12 92 ASP A C 1
ATOM 752 O O . ASP A 1 92 ? 4.756 12.298 15.298 1.00 94.12 92 ASP A O 1
ATOM 756 N N . LEU A 1 93 ? 5.426 10.983 13.621 1.00 92.81 93 LEU A N 1
ATOM 757 C CA . LEU A 1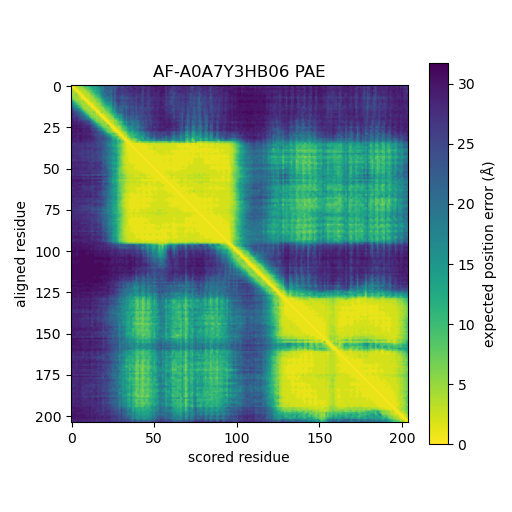 93 ? 5.293 9.735 14.376 1.00 92.81 93 LEU A CA 1
ATOM 758 C C . LEU A 1 93 ? 6.199 9.653 15.606 1.00 92.81 93 LEU A C 1
ATOM 760 O O . LEU A 1 93 ? 5.835 8.970 16.561 1.00 92.81 93 LEU A O 1
ATOM 764 N N . ARG A 1 94 ? 7.363 10.312 15.595 1.00 91.19 94 ARG A N 1
ATOM 765 C CA . ARG A 1 94 ? 8.239 10.434 16.773 1.00 91.19 94 ARG A CA 1
ATOM 766 C C . ARG A 1 94 ? 7.686 11.409 17.808 1.00 91.19 94 ARG A C 1
ATOM 768 O O . ARG A 1 94 ? 7.834 11.168 19.001 1.00 91.19 94 ARG A O 1
ATOM 775 N N . ARG A 1 95 ? 7.072 12.511 17.364 1.00 90.50 95 ARG A N 1
ATOM 776 C CA . ARG A 1 95 ? 6.421 13.492 18.251 1.00 90.50 95 ARG A CA 1
ATOM 777 C C . ARG A 1 95 ? 5.148 12.943 18.875 1.00 90.50 95 ARG A C 1
ATOM 779 O O . ARG A 1 95 ? 4.817 13.307 20.001 1.00 90.50 95 ARG A O 1
ATOM 786 N N . CYS A 1 96 ? 4.472 12.048 18.167 1.00 90.75 96 CYS A N 1
ATOM 787 C CA . CYS A 1 96 ? 3.429 11.219 18.731 1.00 90.75 96 CYS A CA 1
ATOM 788 C C . CYS A 1 96 ? 4.015 10.319 19.827 1.00 90.75 96 CYS A C 1
ATOM 790 O O . CYS A 1 96 ? 4.586 9.259 19.564 1.00 90.75 96 CYS A O 1
ATOM 792 N N . ARG A 1 97 ? 3.877 10.758 21.080 1.00 70.88 97 ARG A N 1
ATOM 793 C CA . ARG A 1 97 ? 4.127 9.913 22.246 1.00 70.88 97 ARG A CA 1
ATOM 794 C C . ARG A 1 97 ? 3.092 8.791 22.200 1.00 70.88 97 ARG A C 1
ATOM 796 O O . ARG A 1 97 ? 1.899 9.063 22.284 1.00 70.88 97 ARG A O 1
ATOM 803 N N . SER A 1 98 ? 3.542 7.550 22.010 1.00 60.47 98 SER A N 1
ATOM 804 C CA . SER A 1 98 ? 2.692 6.362 22.145 1.00 60.47 98 SER A CA 1
ATOM 805 C C . SER A 1 98 ? 1.904 6.470 23.447 1.00 60.47 98 SER A C 1
ATOM 807 O O . SER A 1 98 ? 2.510 6.807 24.460 1.00 60.47 98 SER A O 1
ATOM 809 N N . GLY A 1 99 ? 0.593 6.229 23.406 1.00 55.84 99 GLY A N 1
ATOM 810 C CA . GLY A 1 99 ? -0.373 6.476 24.484 1.00 55.84 99 GLY A CA 1
ATOM 811 C C . GLY A 1 99 ? -0.177 5.728 25.813 1.00 55.84 99 GLY A C 1
ATOM 812 O O . GLY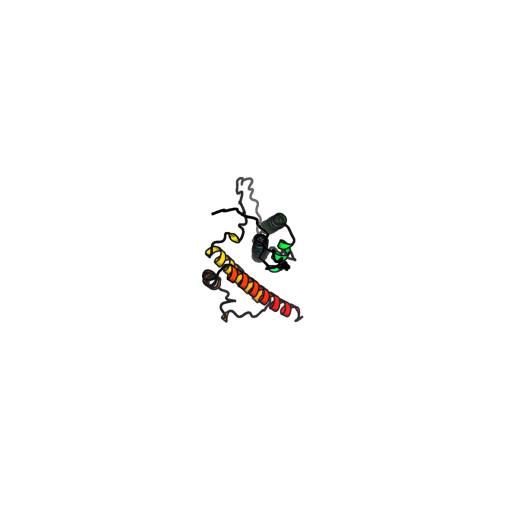 A 1 99 ? -1.136 5.200 26.357 1.00 55.84 99 GLY A O 1
ATOM 813 N N . THR A 1 100 ? 1.021 5.730 26.396 1.00 50.03 100 THR A N 1
ATOM 814 C CA . THR A 1 100 ? 1.260 5.567 27.837 1.00 50.03 100 THR A CA 1
ATOM 815 C C . THR A 1 100 ? 1.255 6.953 28.477 1.00 50.03 100 THR A C 1
ATOM 817 O O . THR A 1 100 ? 2.257 7.435 29.001 1.00 50.03 100 THR A O 1
ATOM 820 N N . GLY A 1 101 ? 0.140 7.655 28.313 1.00 48.75 101 GLY A N 1
ATOM 821 C CA . GLY A 1 101 ? -0.018 9.041 28.718 1.00 48.75 101 GLY A CA 1
ATOM 822 C C . GLY A 1 101 ? -1.228 9.225 29.609 1.00 48.75 101 GLY A C 1
ATOM 823 O O . GLY A 1 101 ? -2.044 10.077 29.298 1.00 48.75 101 GLY A O 1
ATOM 824 N N . HIS A 1 102 ? -1.346 8.446 30.688 1.00 49.66 102 HIS A N 1
ATOM 825 C CA . HIS A 1 102 ? -2.071 8.897 31.874 1.00 49.66 102 HIS A CA 1
ATOM 826 C C . HIS A 1 102 ? -1.413 8.396 33.172 1.00 49.66 102 HIS A C 1
ATOM 828 O O . HIS A 1 102 ? -1.344 7.201 33.430 1.00 49.66 102 HIS A O 1
ATOM 834 N N . TYR A 1 103 ? -1.010 9.390 33.975 1.00 50.22 103 TYR A N 1
ATOM 835 C CA . TYR A 1 103 ? -0.878 9.410 35.437 1.00 50.22 103 TYR A CA 1
ATOM 836 C C . TYR A 1 103 ? 0.329 8.733 36.118 1.00 50.22 103 TYR A C 1
ATOM 838 O O . TYR A 1 103 ? 0.208 7.675 36.717 1.00 50.22 103 TYR A O 1
ATOM 846 N N . SER A 1 104 ? 1.465 9.438 36.157 1.00 48.91 104 SER A N 1
ATOM 847 C CA . SER A 1 104 ? 2.002 9.961 37.428 1.00 48.91 104 SER A CA 1
ATOM 848 C C . SER A 1 104 ? 3.261 10.792 37.180 1.00 48.91 104 SER A C 1
ATOM 850 O O . SER A 1 104 ? 4.263 10.297 36.669 1.00 48.91 104 SER A O 1
ATOM 852 N N . ASP A 1 105 ? 3.171 12.066 37.541 1.00 54.72 105 ASP A N 1
ATOM 853 C CA . ASP A 1 105 ? 4.150 12.759 38.376 1.00 54.72 105 ASP A CA 1
ATOM 854 C C . ASP A 1 105 ? 5.435 11.968 38.711 1.00 54.72 105 ASP A C 1
ATOM 856 O O . ASP A 1 105 ? 5.398 11.010 39.485 1.00 54.72 105 ASP A O 1
ATOM 860 N N . ARG A 1 106 ? 6.570 12.375 38.130 1.00 45.84 106 ARG A N 1
ATOM 861 C CA . ARG A 1 106 ? 7.757 12.822 38.879 1.00 45.84 106 ARG A CA 1
ATOM 862 C C . ARG A 1 106 ? 8.931 13.124 37.959 1.00 45.84 106 ARG A C 1
ATOM 864 O O . ARG A 1 106 ? 9.298 12.346 37.083 1.00 45.84 106 ARG A O 1
ATOM 871 N N . HIS A 1 107 ? 9.524 14.275 38.251 1.00 53.31 107 HIS A N 1
ATOM 872 C CA . HIS A 1 107 ? 10.941 14.584 38.126 1.00 53.31 107 HIS A CA 1
ATOM 873 C C . HIS A 1 107 ? 11.849 13.352 38.012 1.00 53.31 107 HIS A C 1
ATOM 875 O O . HIS A 1 107 ? 11.973 12.598 38.970 1.00 53.31 107 HIS A O 1
ATOM 881 N N . HIS A 1 108 ? 12.574 13.245 36.900 1.00 44.16 108 HIS A N 1
ATOM 882 C CA . HIS A 1 108 ? 13.979 12.863 36.952 1.00 44.16 108 HIS A CA 1
ATOM 883 C C . HIS A 1 108 ? 14.739 13.511 35.795 1.00 44.16 108 HIS A C 1
ATOM 885 O O . HIS A 1 108 ? 14.367 13.398 34.627 1.00 44.16 108 HIS A O 1
ATOM 891 N N . ASP A 1 109 ? 15.773 14.252 36.187 1.00 59.19 109 ASP A N 1
ATOM 892 C CA . ASP A 1 109 ? 16.848 14.752 35.347 1.00 59.19 109 ASP A CA 1
ATOM 893 C C . ASP A 1 109 ? 17.416 13.658 34.448 1.00 59.19 109 ASP A C 1
ATOM 895 O O . ASP A 1 109 ? 17.702 12.565 34.922 1.00 59.19 109 ASP A O 1
ATOM 899 N N . ASP A 1 110 ? 17.690 13.996 33.188 1.00 43.56 110 ASP A N 1
ATOM 900 C CA . ASP A 1 110 ? 18.704 13.288 32.410 1.00 43.56 110 ASP A CA 1
ATOM 901 C C . ASP A 1 110 ? 19.359 14.227 31.390 1.00 43.56 110 ASP A C 1
ATOM 903 O O . ASP A 1 110 ? 19.055 14.268 30.195 1.00 43.56 110 ASP A O 1
ATOM 907 N N . ARG A 1 111 ? 20.345 14.982 31.884 1.00 56.56 111 ARG A N 1
ATOM 908 C CA . ARG A 1 111 ? 21.418 15.577 31.079 1.00 56.56 111 ARG A CA 1
ATOM 909 C C . ARG A 1 111 ? 22.462 14.515 30.715 1.00 56.56 111 ARG A C 1
ATOM 911 O O . ARG A 1 111 ? 23.630 14.710 31.020 1.00 56.56 111 ARG A O 1
ATOM 918 N N . ASN A 1 112 ? 22.109 13.391 30.085 1.00 51.78 112 ASN A N 1
ATOM 919 C CA . ASN A 1 112 ? 23.143 12.545 29.472 1.00 51.78 112 ASN A CA 1
ATOM 920 C C . ASN A 1 112 ? 22.619 11.472 28.504 1.00 51.78 112 ASN A C 1
ATOM 922 O O . ASN A 1 112 ? 22.464 10.310 28.868 1.00 51.78 112 ASN A O 1
ATOM 926 N N . ARG A 1 113 ? 22.494 11.800 27.213 1.00 45.31 113 ARG A N 1
ATOM 927 C CA . ARG A 1 113 ? 22.884 10.820 26.185 1.00 45.31 113 ARG A CA 1
ATOM 928 C C . ARG A 1 113 ? 23.310 11.478 24.886 1.00 45.31 113 ARG A C 1
ATOM 930 O O . ARG A 1 113 ? 22.549 11.719 23.957 1.00 45.31 113 ARG A O 1
ATOM 937 N N . SER A 1 114 ? 24.609 11.727 24.864 1.00 50.09 114 SER A N 1
ATOM 938 C CA . SER A 1 114 ? 25.413 11.792 23.658 1.00 50.09 114 SER A CA 1
ATOM 939 C C . SER A 1 114 ? 25.329 10.481 22.856 1.00 50.09 114 SER A C 1
ATOM 941 O O . SER A 1 114 ? 25.089 9.417 23.423 1.00 50.09 114 SER A O 1
ATOM 943 N N . ARG A 1 115 ? 25.724 10.582 21.579 1.00 43.75 115 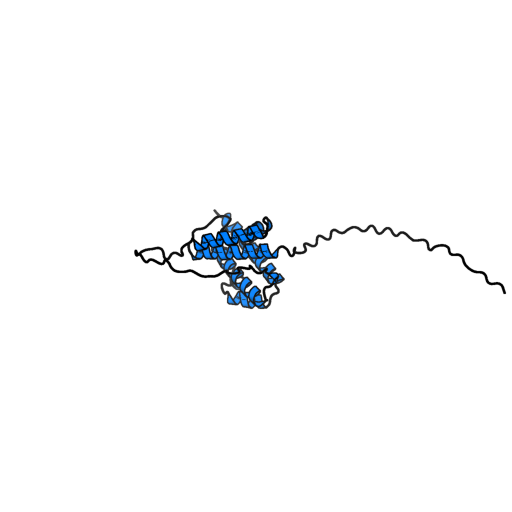ARG A N 1
ATOM 944 C CA . ARG A 1 115 ? 26.251 9.521 20.692 1.00 43.75 115 ARG A CA 1
ATOM 945 C C . ARG A 1 115 ? 25.236 8.755 19.832 1.00 43.75 115 ARG A C 1
ATOM 947 O O . ARG A 1 115 ? 24.702 7.722 20.197 1.00 43.75 115 ARG A O 1
ATOM 954 N N . GLY A 1 116 ? 25.154 9.217 18.584 1.00 41.47 116 GLY A N 1
ATOM 955 C CA . GLY A 1 116 ? 25.662 8.406 17.478 1.00 41.47 116 GLY A CA 1
ATOM 956 C C . GLY A 1 116 ? 24.766 7.277 16.986 1.00 41.47 116 GLY A C 1
ATOM 957 O O . GLY A 1 116 ? 25.117 6.119 17.125 1.00 41.47 116 GLY A O 1
ATOM 958 N N . HIS A 1 117 ? 23.710 7.620 16.253 1.00 34.62 117 HIS A N 1
ATOM 959 C CA . HIS A 1 117 ? 23.238 6.765 15.167 1.00 34.62 117 HIS A CA 1
ATOM 960 C C . HIS A 1 117 ? 22.902 7.631 13.954 1.00 34.62 117 HIS A C 1
ATOM 962 O O . HIS A 1 117 ? 21.784 8.111 13.785 1.00 34.62 117 HIS A O 1
ATOM 968 N N . ARG A 1 118 ? 23.894 7.806 13.068 1.00 39.88 118 ARG A N 1
ATOM 969 C CA . ARG A 1 118 ? 23.625 8.042 11.645 1.00 39.88 118 ARG A CA 1
ATOM 970 C C . ARG A 1 118 ? 23.013 6.752 11.105 1.00 39.88 118 ARG A C 1
ATOM 972 O O . ARG A 1 118 ? 23.712 5.887 10.587 1.00 39.88 118 ARG A O 1
ATOM 979 N N . GLY A 1 119 ? 21.709 6.597 11.303 1.00 31.69 119 GLY A N 1
ATOM 980 C CA . GLY A 1 119 ? 20.927 5.610 10.583 1.00 31.69 119 GLY A CA 1
ATOM 981 C C . GLY A 1 119 ? 20.962 6.002 9.117 1.00 31.69 119 GLY A C 1
ATOM 982 O O . GLY A 1 119 ? 20.260 6.919 8.700 1.00 31.69 119 GLY A O 1
ATOM 983 N N . HIS A 1 120 ? 21.813 5.338 8.340 1.00 32.19 120 HIS A N 1
ATOM 984 C CA . HIS A 1 120 ? 21.701 5.307 6.893 1.00 32.19 120 HIS A CA 1
ATOM 985 C C . HIS A 1 120 ? 20.378 4.619 6.533 1.00 32.19 120 HIS A C 1
ATOM 987 O O . HIS A 1 120 ? 20.349 3.456 6.146 1.00 32.19 120 HIS A O 1
ATOM 993 N N . GLY A 1 121 ? 19.272 5.355 6.654 1.00 31.91 121 GLY A N 1
ATOM 994 C CA . GLY A 1 121 ? 17.994 5.051 6.027 1.00 31.91 121 GLY A CA 1
ATOM 995 C C . GLY A 1 121 ? 18.117 5.276 4.527 1.00 31.91 121 GLY A C 1
ATOM 996 O O . GLY A 1 121 ? 17.490 6.165 3.971 1.00 31.91 121 GLY A O 1
ATOM 997 N N . ARG A 1 122 ? 18.993 4.512 3.869 1.00 37.88 122 ARG A N 1
ATOM 998 C CA . ARG A 1 122 ? 18.944 4.359 2.420 1.00 37.88 122 ARG A CA 1
ATOM 999 C C . ARG A 1 122 ? 17.838 3.354 2.143 1.00 37.88 122 ARG A C 1
ATOM 1001 O O . ARG A 1 122 ? 18.083 2.153 2.086 1.00 37.88 122 ARG A O 1
ATOM 1008 N N . SER A 1 123 ? 16.629 3.887 2.046 1.00 40.88 123 SER A N 1
ATOM 1009 C CA . SER A 1 123 ? 15.516 3.373 1.255 1.00 40.88 123 SER A CA 1
ATOM 1010 C C . SER A 1 123 ? 16.083 2.676 0.005 1.00 40.88 123 SER A C 1
ATOM 1012 O O . SER A 1 123 ? 16.663 3.327 -0.871 1.00 40.88 123 SER A O 1
ATOM 1014 N N . GLN A 1 124 ? 16.088 1.338 0.004 1.00 39.25 124 GLN A N 1
ATOM 1015 C CA . GLN A 1 124 ? 16.613 0.562 -1.113 1.00 39.25 124 GLN A CA 1
ATOM 1016 C C . GLN A 1 124 ? 15.519 0.409 -2.181 1.00 39.25 124 GLN A C 1
ATOM 1018 O O . GLN A 1 124 ? 14.444 -0.112 -1.876 1.00 39.25 124 GLN A O 1
ATOM 1023 N N . PRO A 1 125 ? 15.805 0.756 -3.452 1.00 50.62 125 PRO A N 1
ATOM 1024 C CA . PRO A 1 125 ? 14.869 0.570 -4.552 1.00 50.62 125 PRO A CA 1
ATOM 1025 C C . PRO A 1 125 ? 14.394 -0.882 -4.646 1.00 50.62 125 PRO A C 1
ATOM 1027 O O . PRO A 1 125 ? 15.212 -1.806 -4.610 1.00 50.62 125 PRO A O 1
ATOM 1030 N N . LEU A 1 126 ? 13.092 -1.087 -4.891 1.00 52.75 126 LEU A N 1
ATOM 1031 C CA . LEU A 1 126 ? 12.460 -2.414 -5.016 1.00 52.75 126 LEU A CA 1
ATOM 1032 C C . LEU A 1 126 ? 13.139 -3.373 -6.012 1.00 52.75 126 LEU A C 1
ATOM 1034 O O . LEU A 1 126 ? 12.898 -4.579 -5.979 1.00 52.75 126 LEU A O 1
ATOM 1038 N N . ALA A 1 127 ? 13.990 -2.852 -6.898 1.00 54.53 127 ALA A N 1
ATOM 1039 C CA . ALA A 1 127 ? 14.819 -3.630 -7.806 1.00 54.53 127 ALA A CA 1
ATOM 1040 C C . ALA A 1 127 ? 15.772 -4.602 -7.081 1.00 54.53 127 ALA A C 1
ATOM 1042 O O . ALA A 1 127 ? 16.052 -5.666 -7.634 1.00 54.53 127 ALA A O 1
ATOM 1043 N N . ARG A 1 128 ? 16.216 -4.278 -5.856 1.00 65.94 128 ARG A N 1
ATOM 1044 C CA . ARG A 1 128 ? 17.210 -5.054 -5.092 1.00 65.94 128 ARG A CA 1
ATOM 1045 C C . ARG A 1 128 ? 16.640 -6.117 -4.163 1.00 65.94 128 ARG A C 1
ATOM 1047 O O . ARG A 1 128 ? 17.422 -6.896 -3.633 1.00 65.94 128 ARG A O 1
ATOM 1054 N N . PHE A 1 129 ? 15.321 -6.180 -3.983 1.00 73.31 129 PHE A N 1
ATOM 1055 C CA . PHE A 1 129 ? 14.757 -7.197 -3.101 1.00 73.31 129 PHE A CA 1
ATOM 1056 C C . PHE A 1 129 ? 15.042 -8.595 -3.628 1.00 73.31 129 PHE A C 1
ATOM 1058 O O . PHE A 1 129 ? 14.734 -8.903 -4.787 1.00 73.31 129 PHE A O 1
ATOM 1065 N N . SER A 1 130 ? 15.566 -9.433 -2.741 1.00 87.44 130 SER A N 1
ATOM 1066 C CA . SER A 1 130 ? 15.545 -10.879 -2.904 1.00 87.44 130 SER A CA 1
ATOM 1067 C C . SER A 1 130 ? 14.101 -11.385 -3.029 1.00 87.44 130 SER A C 1
ATOM 1069 O O . SER A 1 130 ? 13.139 -10.711 -2.641 1.00 87.44 130 SER A O 1
ATOM 1071 N N . SER A 1 131 ? 13.928 -12.589 -3.577 1.00 89.12 131 SER A N 1
ATOM 1072 C CA . SER A 1 131 ? 12.604 -13.218 -3.683 1.00 89.12 131 SER A CA 1
ATOM 1073 C C . SER A 1 131 ? 11.924 -13.379 -2.315 1.00 89.12 131 SER A C 1
ATOM 1075 O O . SER A 1 131 ? 10.711 -13.206 -2.217 1.00 89.12 131 SER A O 1
ATOM 1077 N N . ASP A 1 132 ? 12.700 -13.646 -1.258 1.00 90.94 132 ASP A N 1
ATOM 1078 C CA . ASP A 1 132 ? 12.221 -13.765 0.127 1.00 90.94 132 ASP A CA 1
ATOM 1079 C C . ASP A 1 132 ? 11.666 -12.434 0.651 1.00 90.94 132 ASP A C 1
ATOM 1081 O O . ASP A 1 132 ? 10.506 -12.358 1.062 1.00 90.94 132 ASP A O 1
ATOM 1085 N N . GLU A 1 133 ? 12.452 -11.358 0.554 1.00 81.81 133 GLU A N 1
ATOM 1086 C CA . GLU A 1 133 ? 12.034 -10.024 1.002 1.00 81.81 133 GLU A CA 1
ATOM 1087 C C . GLU A 1 133 ? 10.787 -9.549 0.256 1.00 81.81 133 GLU A C 1
ATOM 1089 O O . GLU A 1 133 ? 9.861 -8.997 0.855 1.00 81.81 133 GLU A O 1
ATOM 1094 N N . LEU A 1 134 ? 10.722 -9.819 -1.050 1.00 84.88 134 LEU A N 1
ATOM 1095 C CA . LEU A 1 134 ? 9.564 -9.477 -1.860 1.00 84.88 134 LEU A CA 1
ATOM 1096 C C . LEU A 1 134 ? 8.310 -10.266 -1.445 1.00 84.88 134 LEU A C 1
ATOM 1098 O O . LEU A 1 134 ? 7.212 -9.704 -1.422 1.00 84.88 134 LEU A O 1
ATOM 1102 N N . ALA A 1 135 ? 8.459 -11.542 -1.082 1.00 90.81 135 ALA A N 1
ATOM 1103 C CA . ALA A 1 135 ? 7.363 -12.366 -0.581 1.00 90.81 135 ALA A CA 1
ATOM 1104 C C . ALA A 1 135 ? 6.865 -11.896 0.797 1.00 90.81 135 ALA A C 1
ATOM 1106 O O . ALA A 1 135 ? 5.652 -11.821 1.016 1.00 90.81 135 ALA A O 1
ATOM 1107 N N . ARG A 1 136 ? 7.773 -11.519 1.713 1.00 84.50 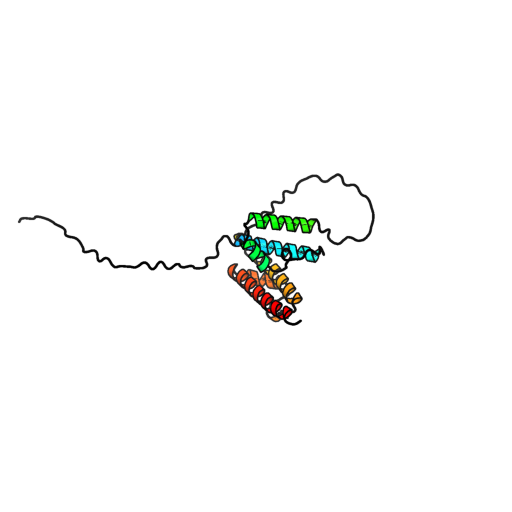136 ARG A N 1
ATOM 1108 C CA . ARG A 1 136 ? 7.409 -10.919 3.015 1.00 84.50 136 ARG A CA 1
ATOM 1109 C C . ARG A 1 136 ? 6.638 -9.623 2.824 1.00 84.50 136 ARG A C 1
ATOM 1111 O O . ARG A 1 136 ? 5.570 -9.445 3.410 1.00 84.50 136 ARG A O 1
ATOM 1118 N N . TRP A 1 137 ? 7.142 -8.761 1.944 1.00 84.75 137 TRP A N 1
ATOM 1119 C CA . TRP A 1 137 ? 6.494 -7.502 1.609 1.00 84.75 137 TRP A CA 1
ATOM 1120 C C . TRP A 1 137 ? 5.080 -7.708 1.050 1.00 84.75 137 TRP A C 1
ATOM 1122 O O . TRP A 1 137 ? 4.130 -7.039 1.475 1.00 84.75 137 TRP A O 1
ATOM 1132 N N . TYR A 1 138 ? 4.918 -8.658 0.123 1.00 89.81 138 TYR A N 1
ATOM 1133 C CA . TYR A 1 138 ? 3.602 -9.003 -0.405 1.00 89.81 138 TYR A CA 1
ATOM 1134 C C . TYR A 1 138 ? 2.663 -9.449 0.721 1.00 89.81 138 TYR A C 1
ATOM 1136 O O . TYR A 1 138 ? 1.534 -8.967 0.801 1.00 89.81 138 TYR A O 1
ATOM 1144 N N . ALA A 1 139 ? 3.128 -10.318 1.622 1.00 91.50 139 ALA A N 1
ATOM 1145 C CA . ALA A 1 139 ? 2.313 -10.840 2.712 1.00 91.50 139 ALA A CA 1
ATOM 1146 C C . ALA A 1 139 ? 1.815 -9.747 3.669 1.00 91.50 139 ALA A C 1
ATOM 1148 O O . ALA A 1 139 ? 0.635 -9.718 4.030 1.00 91.50 139 ALA A O 1
ATOM 1149 N N . GLU A 1 140 ? 2.683 -8.801 4.029 1.00 82.06 140 GLU A N 1
ATOM 1150 C CA . GLU A 1 140 ? 2.322 -7.642 4.853 1.00 82.06 140 GLU A CA 1
ATOM 1151 C C . GLU A 1 140 ? 1.341 -6.693 4.157 1.00 82.06 140 GLU A C 1
ATOM 1153 O O . GLU A 1 140 ? 0.482 -6.084 4.807 1.00 82.06 140 GLU A O 1
ATOM 1158 N N . THR A 1 141 ? 1.480 -6.532 2.842 1.00 83.56 141 THR A N 1
ATOM 1159 C CA . THR A 1 141 ? 0.587 -5.700 2.027 1.00 83.56 141 THR A CA 1
ATOM 1160 C C . THR A 1 141 ? -0.787 -6.354 1.899 1.00 83.56 141 THR A C 1
ATOM 1162 O O . THR A 1 141 ? -1.802 -5.711 2.168 1.00 83.56 141 THR A O 1
ATOM 1165 N N . ALA A 1 142 ? -0.828 -7.652 1.592 1.00 91.38 142 ALA A N 1
ATOM 1166 C CA . ALA A 1 142 ? -2.055 -8.425 1.446 1.00 91.38 142 ALA A CA 1
ATOM 1167 C C . ALA A 1 142 ? -2.884 -8.456 2.738 1.00 91.38 142 ALA A C 1
ATOM 1169 O O . ALA A 1 142 ? -4.108 -8.322 2.672 1.00 91.38 142 ALA A O 1
ATOM 1170 N N . LEU A 1 143 ? -2.241 -8.565 3.908 1.00 86.19 143 LEU A N 1
ATOM 1171 C CA . LEU A 1 143 ? -2.929 -8.481 5.200 1.00 86.19 143 LEU A CA 1
ATOM 1172 C C . LEU A 1 143 ? -3.507 -7.102 5.491 1.00 86.19 143 LEU A C 1
ATOM 1174 O O . LEU A 1 143 ? -4.622 -7.000 5.999 1.00 86.19 143 LEU A O 1
ATOM 1178 N N . ALA A 1 144 ? -2.776 -6.038 5.166 1.00 79.25 144 ALA A N 1
ATOM 1179 C CA . ALA A 1 144 ? -3.296 -4.690 5.351 1.00 79.25 144 ALA A CA 1
ATOM 1180 C C . ALA A 1 144 ? -4.512 -4.430 4.467 1.00 79.25 144 ALA A C 1
ATOM 1182 O O . ALA A 1 144 ? -5.492 -3.860 4.933 1.00 79.25 144 ALA A O 1
ATOM 1183 N N . GLN A 1 145 ? -4.475 -4.930 3.234 1.00 87.12 145 GLN A N 1
ATOM 1184 C CA . GLN A 1 145 ? -5.603 -4.897 2.311 1.00 87.12 145 GLN A CA 1
ATOM 1185 C C . GLN A 1 145 ? -6.805 -5.693 2.838 1.00 87.12 145 GLN A C 1
ATOM 1187 O O . GLN A 1 145 ? -7.932 -5.235 2.703 1.00 87.12 145 GLN A O 1
ATOM 1192 N N . VAL A 1 146 ? -6.591 -6.834 3.506 1.00 91.06 146 VAL A N 1
ATOM 1193 C CA . VAL A 1 146 ? -7.675 -7.563 4.199 1.00 91.06 146 VAL A CA 1
ATOM 1194 C C . VAL A 1 146 ? -8.256 -6.731 5.345 1.00 91.06 146 VAL A C 1
ATOM 1196 O O . VAL A 1 146 ? -9.470 -6.678 5.527 1.00 91.06 146 VAL A O 1
ATOM 1199 N N . GLY A 1 147 ? -7.409 -6.054 6.123 1.00 83.38 147 GLY A N 1
ATOM 1200 C CA . GLY A 1 147 ? -7.862 -5.123 7.158 1.00 83.38 147 GLY A CA 1
ATOM 1201 C C . GLY A 1 147 ? -8.703 -3.984 6.576 1.00 83.38 147 GLY A C 1
ATOM 1202 O O . GLY A 1 147 ? -9.796 -3.713 7.066 1.00 83.38 147 GLY A O 1
ATOM 1203 N N . GLN A 1 148 ? -8.228 -3.369 5.493 1.00 82.94 148 GLN A N 1
ATOM 1204 C CA . GLN A 1 148 ? -8.922 -2.301 4.780 1.00 82.94 148 GLN A CA 1
ATOM 1205 C C . GLN A 1 148 ? -10.269 -2.771 4.212 1.00 82.94 148 GLN A C 1
ATOM 1207 O O . GLN A 1 148 ? -11.283 -2.118 4.440 1.00 82.94 148 GLN A O 1
ATOM 1212 N N . SER A 1 149 ? -10.320 -3.941 3.567 1.00 88.81 149 SER A N 1
ATOM 1213 C CA . SER A 1 149 ? -11.573 -4.492 3.044 1.00 88.81 149 SER A CA 1
ATOM 1214 C C . SER A 1 149 ? -12.592 -4.790 4.145 1.00 88.81 149 SER A C 1
ATOM 1216 O O . SER A 1 149 ? -13.788 -4.621 3.933 1.00 88.81 149 SER A O 1
ATOM 1218 N N . ASN A 1 150 ? -12.136 -5.224 5.329 1.00 86.31 150 ASN A N 1
ATOM 1219 C CA . ASN A 1 150 ? -13.021 -5.417 6.480 1.00 86.31 150 ASN A CA 1
ATOM 1220 C C . ASN A 1 150 ? -13.575 -4.077 6.984 1.00 86.31 150 ASN A C 1
ATOM 1222 O O . ASN A 1 150 ? -14.763 -4.003 7.279 1.00 86.31 150 ASN A O 1
ATOM 1226 N N . ARG A 1 151 ? -12.746 -3.022 7.040 1.00 81.25 151 ARG A N 1
ATOM 1227 C CA . ARG A 1 151 ? -13.184 -1.672 7.439 1.00 81.25 151 ARG A CA 1
ATOM 1228 C C . ARG A 1 151 ? -14.244 -1.097 6.500 1.00 81.25 151 ARG A C 1
ATOM 1230 O O . ARG A 1 151 ? -15.173 -0.464 6.976 1.00 81.25 151 ARG A O 1
ATOM 1237 N N . TYR A 1 152 ? -14.130 -1.350 5.198 1.00 83.69 152 TYR A N 1
ATOM 1238 C CA . TYR A 1 152 ? -15.132 -0.925 4.212 1.00 83.69 152 TYR A CA 1
ATOM 1239 C C . TYR A 1 152 ? -16.328 -1.880 4.085 1.00 83.69 152 TYR A C 1
ATOM 1241 O O . TYR A 1 152 ? -17.189 -1.666 3.241 1.00 83.69 152 TYR A O 1
ATOM 1249 N N . GLY A 1 153 ? -16.392 -2.957 4.877 1.00 89.50 153 GLY A N 1
ATOM 1250 C CA . GLY A 1 153 ? -17.512 -3.897 4.821 1.00 89.50 153 GLY A CA 1
ATOM 1251 C C . GLY A 1 153 ? -17.593 -4.709 3.523 1.00 89.50 153 GLY A C 1
ATOM 1252 O O . GLY A 1 153 ? -18.656 -5.227 3.199 1.00 89.50 153 GLY A O 1
ATOM 1253 N N . CYS A 1 154 ? -16.484 -4.888 2.797 1.00 87.56 154 CYS A N 1
ATOM 1254 C CA . CYS A 1 154 ? -16.466 -5.487 1.456 1.00 87.56 154 CYS A CA 1
ATOM 1255 C C . CYS A 1 154 ? -16.880 -6.958 1.365 1.00 87.56 154 CYS A C 1
ATOM 1257 O O . CYS A 1 154 ? -16.971 -7.493 0.263 1.00 87.56 154 CYS A O 1
ATOM 1259 N N . ARG A 1 155 ? -17.044 -7.644 2.506 1.00 84.56 155 ARG A N 1
ATOM 1260 C CA . ARG A 1 155 ? -17.343 -9.087 2.603 1.00 84.56 155 ARG A CA 1
ATOM 1261 C C . ARG A 1 155 ? -16.483 -9.956 1.665 1.00 84.56 155 ARG A C 1
ATOM 1263 O O . ARG A 1 155 ? -16.939 -10.979 1.161 1.00 84.56 155 ARG A O 1
ATOM 1270 N N . LEU A 1 156 ? -15.222 -9.568 1.437 1.00 87.38 156 LEU A N 1
ATOM 1271 C CA . LEU A 1 156 ? -14.306 -10.331 0.588 1.00 87.38 156 LEU A CA 1
ATOM 1272 C C . LEU A 1 156 ? -13.964 -11.643 1.293 1.00 87.38 156 LEU A C 1
ATOM 1274 O O . LEU A 1 156 ? -13.363 -11.650 2.367 1.00 87.38 156 LEU A O 1
ATOM 1278 N N . SER A 1 157 ? -14.389 -12.754 0.696 1.00 78.62 157 SER A N 1
ATOM 1279 C CA . SER A 1 157 ? -14.291 -14.062 1.334 1.00 78.62 157 SER A CA 1
ATOM 1280 C C . SER A 1 157 ? -12.844 -14.537 1.477 1.00 78.62 157 SER A C 1
ATOM 1282 O O . SER A 1 157 ? -12.080 -14.589 0.504 1.00 78.62 157 SER A O 1
ATOM 1284 N N . SER A 1 158 ? -12.502 -14.994 2.683 1.00 75.25 158 SER A N 1
ATOM 1285 C CA . SER A 1 158 ? -11.257 -15.706 2.982 1.00 75.25 158 SER A CA 1
ATOM 1286 C C . SER A 1 158 ? -11.197 -17.105 2.356 1.00 75.25 158 SER A C 1
ATOM 1288 O O . SER A 1 158 ? -10.105 -17.668 2.276 1.00 75.25 158 SER A O 1
ATOM 1290 N N . SER A 1 159 ? -12.327 -17.653 1.883 1.00 70.44 159 SER A N 1
ATOM 1291 C CA . SER A 1 159 ? -12.426 -19.029 1.368 1.00 70.44 159 SER A CA 1
ATOM 1292 C C . SER A 1 159 ? -11.542 -19.296 0.150 1.00 70.44 159 SER A C 1
ATOM 1294 O O . SER A 1 159 ? -11.062 -20.408 -0.027 1.00 70.44 159 SER A O 1
ATOM 1296 N N . SER A 1 160 ? -11.249 -18.273 -0.656 1.00 73.19 160 SER A N 1
ATOM 1297 C CA . SER A 1 160 ? -10.342 -18.405 -1.803 1.00 73.19 160 SER A CA 1
ATOM 1298 C C . SER A 1 160 ? -8.856 -18.406 -1.418 1.00 73.19 160 SER A C 1
ATOM 1300 O O . SER A 1 160 ? -7.999 -18.407 -2.298 1.00 73.19 160 SER A O 1
ATOM 1302 N N . GLY A 1 161 ? -8.511 -18.301 -0.125 1.00 83.50 161 GLY A N 1
ATOM 1303 C CA . GLY A 1 161 ? -7.139 -18.105 0.367 1.00 83.50 161 GLY A CA 1
ATOM 1304 C C . GLY A 1 161 ? -6.567 -16.716 0.048 1.00 83.50 161 GLY A C 1
ATOM 1305 O O . GLY A 1 161 ? -5.783 -16.163 0.819 1.00 83.50 161 GLY A O 1
ATOM 1306 N N . ARG A 1 162 ? -7.044 -16.093 -1.032 1.00 90.00 162 ARG A N 1
ATOM 1307 C CA . ARG A 1 162 ? -6.679 -14.763 -1.506 1.00 90.00 162 ARG A CA 1
ATOM 1308 C C . ARG A 1 162 ? -6.915 -13.691 -0.452 1.00 90.00 162 ARG A C 1
ATOM 1310 O O . ARG A 1 162 ? -6.018 -12.905 -0.192 1.00 90.00 162 ARG A O 1
ATOM 1317 N N . TRP A 1 163 ? -8.062 -13.660 0.216 1.00 93.69 163 TRP A N 1
ATOM 1318 C CA . TRP A 1 163 ? -8.331 -12.699 1.301 1.00 93.69 163 TRP A CA 1
ATOM 1319 C C . TRP A 1 163 ? -8.120 -13.306 2.693 1.00 93.69 163 TRP A C 1
ATOM 1321 O O . TRP A 1 163 ? -8.738 -12.890 3.670 1.00 93.69 163 TRP A O 1
ATOM 1331 N N . SER A 1 164 ? -7.237 -14.306 2.796 1.00 93.62 164 SER A N 1
ATOM 1332 C CA . SER A 1 164 ? -6.873 -14.908 4.078 1.00 93.62 164 SER A CA 1
ATOM 1333 C C . SER A 1 164 ? -6.333 -13.864 5.063 1.00 93.62 164 SER A C 1
ATOM 1335 O O . SER A 1 164 ? -5.584 -12.962 4.689 1.00 93.62 164 SER A O 1
ATOM 1337 N N . ARG A 1 165 ? -6.664 -14.021 6.349 1.00 91.00 165 ARG A N 1
ATOM 1338 C CA . ARG A 1 165 ? -6.108 -13.226 7.462 1.00 91.00 165 ARG A CA 1
ATOM 1339 C C . ARG A 1 165 ? -4.754 -13.756 7.955 1.00 91.00 165 ARG A C 1
ATOM 1341 O O . ARG A 1 165 ? -4.213 -13.246 8.929 1.00 91.00 165 ARG A O 1
ATOM 1348 N N . SER A 1 166 ? -4.202 -14.777 7.300 1.00 92.81 166 SER A N 1
ATOM 1349 C CA . SER A 1 166 ? -2.921 -15.385 7.663 1.00 92.81 166 SER A CA 1
ATOM 1350 C C . SER A 1 166 ? -1.771 -14.784 6.858 1.00 92.81 166 SER A C 1
ATOM 1352 O O . SER A 1 166 ? -1.693 -14.966 5.641 1.00 92.81 166 SER A O 1
ATOM 1354 N N . TRP A 1 167 ? -0.829 -14.133 7.554 1.00 93.06 167 TRP A N 1
ATOM 1355 C CA . TRP A 1 167 ? 0.440 -13.683 6.965 1.00 93.06 167 TRP A CA 1
ATOM 1356 C C . TRP A 1 167 ? 1.161 -14.848 6.277 1.00 93.06 167 TRP A C 1
ATOM 1358 O O . TRP A 1 167 ? 1.589 -14.742 5.130 1.00 93.06 167 TRP A O 1
ATOM 1368 N N . ARG A 1 168 ? 1.226 -16.001 6.962 1.00 93.44 168 ARG A N 1
ATOM 1369 C CA . ARG A 1 168 ? 1.932 -17.199 6.490 1.00 93.44 168 ARG A CA 1
ATOM 1370 C C . ARG A 1 168 ? 1.334 -17.743 5.195 1.00 93.44 168 ARG A C 1
ATOM 1372 O O . ARG A 1 168 ? 2.085 -18.227 4.354 1.00 93.44 168 ARG A O 1
ATOM 1379 N N . SER A 1 169 ? 0.015 -17.659 5.020 1.00 94.62 169 SER A N 1
ATOM 1380 C CA . SER A 1 169 ? -0.643 -18.073 3.776 1.00 94.62 169 SER A CA 1
ATOM 1381 C C . SER A 1 169 ? -0.203 -17.204 2.598 1.00 94.62 169 SER A C 1
ATOM 1383 O O . SER A 1 169 ? 0.199 -17.745 1.570 1.00 94.62 169 SER A O 1
ATOM 1385 N N . HIS A 1 170 ? -0.198 -15.877 2.764 1.00 94.94 170 HIS A N 1
ATOM 1386 C CA . HIS A 1 170 ? 0.258 -14.959 1.712 1.00 94.94 170 HIS A CA 1
ATOM 1387 C C . HIS A 1 170 ? 1.738 -15.119 1.408 1.00 94.94 170 HIS A C 1
ATOM 1389 O O . HIS A 1 170 ? 2.119 -15.160 0.243 1.00 94.94 170 HIS A O 1
ATOM 1395 N N . TYR A 1 171 ? 2.556 -15.254 2.449 1.00 94.69 171 TYR A N 1
ATOM 1396 C CA . TYR A 1 171 ? 3.993 -15.444 2.317 1.00 94.69 171 TYR A CA 1
ATOM 1397 C C . TYR A 1 171 ? 4.323 -16.716 1.529 1.00 94.69 171 TYR A C 1
ATOM 1399 O O . TYR A 1 171 ? 5.043 -16.660 0.536 1.00 94.69 171 TYR A O 1
ATOM 1407 N N . ARG A 1 172 ? 3.731 -17.859 1.910 1.00 96.12 172 ARG A N 1
ATOM 1408 C CA . ARG A 1 172 ? 3.945 -19.142 1.217 1.00 96.12 172 ARG A CA 1
ATOM 1409 C C . ARG A 1 172 ? 3.507 -19.094 -0.239 1.00 96.12 172 ARG A C 1
ATOM 1411 O O . ARG A 1 172 ? 4.206 -19.631 -1.088 1.00 96.12 172 ARG A O 1
ATOM 1418 N N . TRP A 1 173 ? 2.369 -18.464 -0.523 1.00 95.62 173 TRP A N 1
ATOM 1419 C CA . TRP A 1 173 ? 1.919 -18.282 -1.899 1.00 95.62 173 TRP A CA 1
ATOM 1420 C C . TRP A 1 173 ? 2.907 -17.419 -2.694 1.00 95.62 173 TRP A C 1
ATOM 1422 O O . TRP A 1 173 ? 3.267 -17.777 -3.813 1.00 95.62 173 TRP A O 1
ATOM 1432 N N . ALA A 1 174 ? 3.393 -16.329 -2.096 1.00 96.38 174 ALA A N 1
ATOM 1433 C CA . ALA A 1 174 ? 4.257 -15.363 -2.759 1.00 96.38 174 ALA A CA 1
ATOM 1434 C C . ALA A 1 174 ? 5.650 -15.893 -3.108 1.00 96.38 174 ALA A C 1
ATOM 1436 O O . ALA A 1 174 ? 6.208 -15.472 -4.117 1.00 96.38 174 ALA A O 1
ATOM 1437 N N . LEU A 1 175 ? 6.185 -16.844 -2.334 1.00 95.38 175 LEU A N 1
ATOM 1438 C CA . LEU A 1 175 ? 7.465 -17.496 -2.640 1.00 95.38 175 LEU A CA 1
ATOM 1439 C C . LEU A 1 175 ? 7.478 -18.180 -4.018 1.00 95.38 175 LEU A C 1
ATOM 1441 O O . LEU A 1 175 ? 8.536 -18.294 -4.628 1.00 95.38 175 LEU A O 1
ATOM 1445 N N . GLY A 1 176 ? 6.318 -18.615 -4.520 1.00 95.00 176 GLY A N 1
ATOM 1446 C CA . GLY A 1 176 ? 6.183 -19.235 -5.842 1.00 95.00 176 GLY A CA 1
ATOM 1447 C C . GLY A 1 176 ? 5.891 -18.254 -6.980 1.00 95.00 176 GLY A C 1
ATOM 1448 O O . GLY A 1 176 ? 5.611 -18.693 -8.093 1.00 95.00 176 GLY A O 1
ATOM 1449 N N . GLN A 1 177 ? 5.881 -16.945 -6.721 1.00 96.19 177 GLN A N 1
ATOM 1450 C CA . GLN A 1 177 ? 5.467 -15.940 -7.698 1.00 96.19 177 GLN A CA 1
ATOM 1451 C C . GLN A 1 177 ? 6.637 -15.074 -8.153 1.00 96.19 177 GLN A C 1
ATOM 1453 O O . GLN A 1 177 ? 7.503 -14.673 -7.379 1.00 96.19 177 GLN A O 1
ATOM 1458 N N . SER A 1 178 ? 6.610 -14.686 -9.423 1.00 93.25 178 SER A N 1
ATOM 1459 C CA . SER A 1 178 ? 7.488 -13.641 -9.941 1.00 93.25 178 SER A CA 1
ATOM 1460 C C . SER A 1 178 ? 7.104 -12.265 -9.391 1.00 93.25 178 SER A C 1
ATOM 1462 O O . SER A 1 178 ? 5.937 -11.976 -9.107 1.00 93.25 178 SER A O 1
ATOM 1464 N N . ARG A 1 179 ? 8.071 -11.340 -9.361 1.00 88.50 179 ARG A N 1
ATOM 1465 C CA . ARG A 1 179 ? 7.828 -9.927 -9.021 1.00 88.50 179 ARG A CA 1
ATOM 1466 C C . ARG A 1 179 ? 6.673 -9.320 -9.818 1.00 88.50 179 ARG A C 1
ATOM 1468 O O . ARG A 1 179 ? 5.844 -8.609 -9.256 1.00 88.50 179 ARG A O 1
ATOM 1475 N N . ARG A 1 180 ? 6.580 -9.630 -11.116 1.00 83.94 180 ARG A N 1
ATOM 1476 C CA . ARG A 1 180 ? 5.496 -9.152 -11.986 1.00 83.94 180 ARG A CA 1
ATOM 1477 C C . ARG A 1 180 ? 4.129 -9.677 -11.532 1.00 83.94 180 ARG A C 1
ATOM 1479 O O . ARG A 1 180 ? 3.174 -8.903 -11.515 1.00 83.94 180 ARG A O 1
ATOM 1486 N N . GLN A 1 181 ? 4.033 -10.951 -11.146 1.00 92.94 181 GLN A N 1
ATOM 1487 C CA . GLN A 1 181 ? 2.795 -11.551 -10.635 1.00 92.94 181 GLN A CA 1
ATOM 1488 C C . GLN A 1 181 ? 2.371 -10.928 -9.303 1.00 92.94 181 GLN A C 1
ATOM 1490 O O . GLN A 1 181 ? 1.215 -10.536 -9.178 1.00 92.94 181 GLN A O 1
ATOM 1495 N N . LEU A 1 182 ? 3.298 -10.743 -8.359 1.00 89.44 182 LEU A N 1
ATOM 1496 C CA . LEU A 1 182 ? 3.003 -10.115 -7.064 1.00 89.44 182 LEU A CA 1
ATOM 1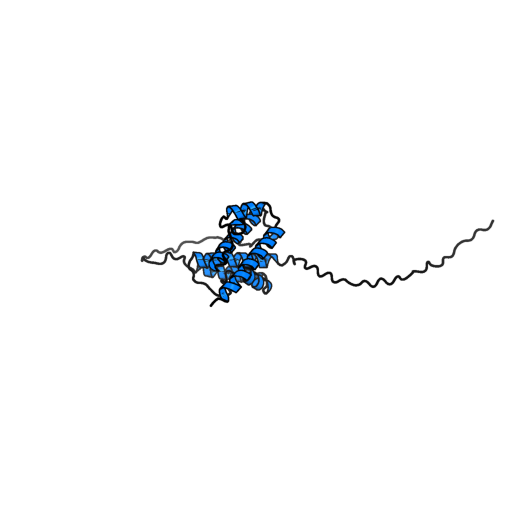497 C C . LEU A 1 182 ? 2.485 -8.681 -7.226 1.00 89.44 182 LEU A C 1
ATOM 1499 O O . LEU A 1 182 ? 1.461 -8.316 -6.652 1.00 89.44 182 LEU A O 1
ATOM 1503 N N . MET A 1 183 ? 3.142 -7.884 -8.072 1.00 82.88 183 MET A N 1
ATOM 1504 C CA . MET A 1 183 ? 2.707 -6.513 -8.365 1.00 82.88 183 MET A CA 1
ATOM 1505 C C . MET A 1 183 ? 1.374 -6.465 -9.129 1.00 82.88 183 MET A C 1
ATOM 1507 O O . MET A 1 183 ? 0.570 -5.555 -8.930 1.00 82.88 183 MET A O 1
ATOM 1511 N N . SER A 1 184 ? 1.115 -7.424 -10.022 1.00 82.62 184 SER A N 1
ATOM 1512 C CA . SER A 1 184 ? -0.187 -7.561 -10.691 1.00 82.62 184 SER A CA 1
ATOM 1513 C C . SER A 1 184 ? -1.293 -7.902 -9.689 1.00 82.62 184 SER A C 1
ATOM 1515 O O . SER A 1 184 ? -2.362 -7.290 -9.708 1.00 82.62 184 SER A O 1
ATOM 1517 N N . GLU A 1 185 ? -1.014 -8.828 -8.771 1.00 94.12 185 GLU A N 1
ATOM 1518 C CA . GLU A 1 185 ? -1.961 -9.267 -7.752 1.00 94.12 185 GLU A CA 1
ATOM 1519 C C . GLU A 1 185 ? -2.314 -8.143 -6.779 1.00 94.12 185 GLU A C 1
ATOM 1521 O O . GLU A 1 185 ? -3.495 -7.905 -6.543 1.00 94.12 185 GLU A O 1
ATOM 1526 N N . ILE A 1 186 ? -1.330 -7.385 -6.292 1.00 87.56 186 ILE A N 1
ATOM 1527 C CA . ILE A 1 186 ? -1.574 -6.218 -5.431 1.00 87.56 186 ILE A CA 1
ATOM 1528 C C . ILE A 1 186 ? -2.489 -5.211 -6.120 1.00 87.56 186 ILE A C 1
ATOM 1530 O O . ILE A 1 186 ? -3.524 -4.864 -5.557 1.00 87.56 186 ILE A O 1
ATOM 1534 N N . ARG A 1 187 ? -2.195 -4.838 -7.372 1.00 81.50 187 ARG A N 1
ATOM 1535 C CA . ARG A 1 187 ? -3.060 -3.932 -8.146 1.00 81.50 187 ARG A CA 1
ATOM 1536 C C . ARG A 1 187 ? -4.472 -4.485 -8.327 1.00 81.50 187 ARG A C 1
ATOM 1538 O O . ARG A 1 187 ? -5.439 -3.731 -8.341 1.00 81.50 187 ARG A O 1
ATOM 1545 N N . ARG A 1 188 ? -4.620 -5.804 -8.496 1.00 89.75 188 ARG A N 1
ATOM 1546 C CA . ARG A 1 188 ? -5.939 -6.445 -8.605 1.00 89.75 188 ARG A CA 1
ATOM 1547 C C . ARG A 1 188 ? -6.701 -6.380 -7.278 1.00 89.75 188 ARG A C 1
ATOM 1549 O O . ARG A 1 188 ? -7.903 -6.156 -7.303 1.00 89.75 188 ARG A O 1
ATOM 1556 N N . ARG A 1 189 ? -6.033 -6.585 -6.142 1.00 92.50 189 ARG A N 1
ATOM 1557 C CA . ARG A 1 189 ? -6.639 -6.464 -4.803 1.00 92.50 189 ARG A CA 1
ATOM 1558 C C . ARG A 1 189 ? -7.076 -5.035 -4.514 1.00 92.50 189 ARG A C 1
ATOM 1560 O O . ARG A 1 189 ? -8.170 -4.841 -4.003 1.00 92.50 189 ARG A O 1
ATOM 1567 N N . GLU A 1 190 ? -6.251 -4.061 -4.886 1.00 83.81 190 GLU A N 1
ATOM 1568 C CA . GLU A 1 190 ? -6.563 -2.635 -4.750 1.00 83.81 190 GLU A CA 1
ATOM 1569 C C . GLU A 1 190 ? -7.823 -2.263 -5.518 1.00 83.81 190 GLU A C 1
ATOM 1571 O O . GLU A 1 190 ? -8.721 -1.694 -4.915 1.00 83.81 190 GLU A O 1
ATOM 1576 N N . ARG A 1 191 ? -7.943 -2.671 -6.790 1.00 85.06 191 ARG A N 1
ATOM 1577 C CA . ARG A 1 191 ? -9.170 -2.434 -7.570 1.00 85.06 191 ARG A CA 1
ATOM 1578 C C . ARG A 1 191 ? -10.409 -3.024 -6.903 1.00 85.06 191 ARG A C 1
ATOM 1580 O O . ARG A 1 191 ? -11.413 -2.346 -6.795 1.00 85.06 191 ARG A O 1
ATOM 1587 N N . ILE A 1 192 ? -10.323 -4.250 -6.381 1.00 90.06 192 ILE A N 1
ATOM 1588 C CA . ILE A 1 192 ? -11.454 -4.887 -5.682 1.00 90.06 192 ILE A CA 1
ATOM 1589 C C . ILE A 1 192 ? -11.852 -4.101 -4.422 1.00 90.06 192 ILE A C 1
ATOM 1591 O O . ILE A 1 192 ? -13.038 -3.962 -4.130 1.00 90.06 192 ILE A O 1
ATOM 1595 N N . ILE A 1 193 ? -10.872 -3.600 -3.663 1.00 86.50 193 ILE A N 1
ATOM 1596 C CA . ILE A 1 193 ? -11.124 -2.757 -2.486 1.00 86.50 193 ILE A CA 1
ATOM 1597 C C . ILE A 1 193 ? -11.737 -1.422 -2.900 1.00 86.50 193 ILE A C 1
ATOM 1599 O O . ILE A 1 193 ? -12.687 -0.983 -2.261 1.00 86.50 193 ILE A O 1
ATOM 1603 N N . GLU A 1 194 ? -11.203 -0.785 -3.941 1.00 82.31 194 GLU A N 1
ATOM 1604 C CA . GLU A 1 194 ? -11.687 0.491 -4.467 1.00 82.31 194 GLU A CA 1
ATOM 1605 C C . GLU A 1 194 ? -13.138 0.361 -4.939 1.00 82.31 194 GLU A C 1
ATOM 1607 O O . GLU A 1 194 ? -14.002 1.082 -4.436 1.00 82.31 194 GLU A O 1
ATOM 1612 N N . ASP A 1 195 ? -13.420 -0.633 -5.788 1.00 86.12 195 ASP A N 1
ATOM 1613 C CA . ASP A 1 195 ? -14.760 -0.954 -6.282 1.00 86.12 195 ASP A CA 1
ATOM 1614 C C . ASP A 1 195 ? -15.724 -1.154 -5.113 1.00 86.12 195 ASP A C 1
ATOM 1616 O O . ASP A 1 195 ? -16.757 -0.493 -5.041 1.00 86.12 195 ASP A O 1
ATOM 1620 N N . CYS A 1 196 ? -15.355 -1.988 -4.139 1.00 87.75 196 CYS A N 1
ATOM 1621 C CA . CYS A 1 196 ? -16.141 -2.174 -2.925 1.00 87.75 196 CYS A CA 1
ATOM 1622 C C . CYS A 1 196 ? -16.389 -0.859 -2.166 1.00 87.75 196 CYS A C 1
ATOM 1624 O O . CYS A 1 196 ? -17.523 -0.562 -1.786 1.00 87.75 196 CYS A O 1
ATOM 1626 N N . SER A 1 197 ? -15.334 -0.082 -1.911 1.00 83.69 197 SER A N 1
ATOM 1627 C CA . SER A 1 197 ? -15.425 1.135 -1.100 1.00 83.69 197 SER A CA 1
ATOM 1628 C C . SER A 1 197 ? -16.330 2.184 -1.749 1.00 83.69 197 SER A C 1
ATOM 1630 O O . SER A 1 197 ? -17.002 2.937 -1.047 1.00 83.69 197 SER A O 1
ATOM 1632 N N . SER A 1 198 ? -16.421 2.181 -3.083 1.00 79.69 198 SER A N 1
ATOM 1633 C CA . SER A 1 198 ? -17.324 3.056 -3.828 1.00 79.69 198 SER A CA 1
ATOM 1634 C C . SER A 1 198 ? -18.804 2.728 -3.588 1.00 79.69 198 SER A C 1
ATOM 1636 O O . SER A 1 198 ? -19.626 3.642 -3.531 1.00 79.69 198 SER A O 1
ATOM 1638 N N . TYR A 1 199 ? -19.146 1.451 -3.372 1.00 71.69 199 TYR A N 1
ATOM 1639 C CA . TYR A 1 199 ? -20.504 1.038 -3.003 1.00 71.69 199 TYR A CA 1
ATOM 1640 C C . TYR A 1 199 ? -20.831 1.395 -1.555 1.00 71.69 199 TYR A C 1
ATOM 1642 O O . TYR A 1 199 ? -21.945 1.835 -1.279 1.00 71.69 199 TYR A O 1
ATOM 1650 N N . ALA A 1 200 ? -19.859 1.276 -0.644 1.00 63.28 200 ALA A N 1
ATOM 1651 C CA . ALA A 1 200 ? -20.045 1.650 0.758 1.00 63.28 200 ALA A CA 1
ATOM 1652 C C . ALA A 1 200 ? -20.394 3.143 0.930 1.00 63.28 200 ALA A C 1
ATOM 1654 O O . ALA A 1 200 ? -21.151 3.495 1.828 1.00 63.28 200 ALA A O 1
ATOM 1655 N N . TYR A 1 201 ? -19.897 4.012 0.041 1.00 57.62 201 TYR A N 1
ATOM 1656 C CA . TYR A 1 201 ? -20.171 5.454 0.068 1.00 57.62 201 TYR A CA 1
ATOM 1657 C C . TYR A 1 201 ? -21.510 5.877 -0.561 1.00 57.62 201 TYR A C 1
ATOM 1659 O O . TYR A 1 201 ? -21.932 7.006 -0.337 1.00 57.62 201 TYR A O 1
ATOM 1667 N N . ARG A 1 202 ? -22.181 5.020 -1.345 1.00 63.72 202 ARG A N 1
ATOM 1668 C CA . ARG A 1 202 ? -23.456 5.351 -2.023 1.00 63.72 202 ARG A CA 1
ATOM 1669 C C . ARG A 1 202 ? -24.710 4.911 -1.258 1.00 63.72 202 ARG A C 1
ATOM 1671 O O . ARG A 1 202 ? -25.813 5.134 -1.741 1.00 63.72 202 ARG A O 1
ATOM 1678 N N . GLY A 1 203 ? -24.545 4.241 -0.119 1.00 52.81 203 GLY A N 1
ATOM 1679 C CA . GLY A 1 203 ? -25.639 3.668 0.672 1.00 52.81 203 GLY A CA 1
ATOM 1680 C C . GLY A 1 203 ? -26.155 4.542 1.820 1.00 52.81 203 GLY A C 1
ATOM 1681 O O . GLY A 1 203 ? -26.850 4.003 2.679 1.00 52.81 203 GLY A O 1
ATOM 1682 N N . TYR A 1 204 ? -25.802 5.831 1.856 1.00 45.78 204 TYR A N 1
ATOM 1683 C CA . TYR A 1 204 ? -26.238 6.802 2.866 1.00 45.78 204 TYR A CA 1
ATOM 1684 C C . TYR A 1 204 ? -26.766 8.070 2.206 1.00 45.78 204 TYR A C 1
ATOM 1686 O O . TYR A 1 204 ? -26.105 8.538 1.251 1.00 45.78 204 TYR A O 1
#

Radius of gyration: 28.54 Å; Cα contacts (8 Å, |Δi|>4): 143; chains: 1; bounding box: 71×35×120 Å

Secondary structure (DSSP, 8-state):
-------------------------------GGGHHHHHHHHHHHHHHHHHHHTT----SGGG-S-HHHHHHHHTTS-HHHHHHHHHHHHHHHHHS--S--S-----------------------GGG--HHHHHHHHHHHHHHHHHHHHHTT----GGGSTT-S-HHHHHHHHTTS-HHHHHHHHHHHHHHHHHHHHHHTT--

Solvent-accessible surface area (backbone atoms only — not comparable to full-atom values): 12734 Å² total; per-residue (Å²): 143,83,90,84,84,88,81,90,79,78,83,79,78,79,81,75,83,74,78,75,75,78,73,80,74,78,64,88,65,78,59,86,78,50,43,57,26,52,49,45,14,53,50,51,40,55,51,31,50,49,33,61,77,37,64,56,76,71,64,60,85,89,41,42,84,49,52,66,59,40,27,57,50,32,73,75,49,58,73,68,59,45,51,55,48,52,52,51,52,51,51,50,57,65,69,39,67,57,75,85,76,81,89,76,94,72,94,74,90,77,97,73,82,83,83,89,77,87,71,82,78,69,82,72,54,67,86,72,57,50,70,65,58,47,11,51,51,47,13,60,49,53,40,50,51,40,53,50,30,60,73,49,64,51,77,70,59,42,87,76,56,79,44,31,88,45,51,69,59,41,26,62,57,33,66,79,48,54,73,69,53,52,57,50,48,50,54,52,52,48,49,54,44,50,60,37,42,57,54,59,66,68,77,115